Protein AF-A0A2P1P918-F1 (afdb_monomer)

Organism: NCBI:txid2115978

Secondary structure (DSSP, 8-state):
--EEEEE-BSSHHHHHHHHHHHTTPPEEEEEETTT--GGGGTTSEEEEE-TT-HHHHHHHHHHTT--EEEEESB-PPPPGGG----HHHHHHHHHHHHTT--SHHHHHHHHHHHHHTTTPEE--GGGG--------SS---HHHHHHHHHHHHHHHHHGGGT--SEEEEETTEEEEE--TT-HHHHHHHHGGG-S-SSS--EEEE---TTS-TTS---EE-HHHHHHHHHTT-SEEEE-SS--EETTHHHHHHHHHHTT-EEEEPP-

pLDDT: mean 92.17, std 6.98, range [48.88, 98.56]

Solvent-accessible surface area (backbone atoms only — not comparable to full-atom values): 14397 Å² total; per-residue (Å²): 103,35,32,30,37,46,19,22,20,73,66,55,30,55,52,41,50,55,40,34,43,74,71,67,26,50,54,33,36,38,14,25,54,96,42,29,59,42,79,77,36,72,95,40,58,56,40,72,41,49,83,27,36,40,46,58,53,53,48,55,38,55,79,64,62,36,44,33,35,30,65,29,46,53,73,83,89,70,63,74,91,75,54,72,56,36,80,48,22,52,53,50,51,51,53,49,60,75,66,66,64,84,44,64,62,62,46,52,49,51,53,50,53,58,49,38,75,72,70,32,44,78,40,33,60,68,81,43,51,75,90,65,73,62,78,33,80,34,70,80,51,74,66,50,50,52,22,43,52,52,31,50,54,51,44,59,72,46,21,86,71,58,52,50,44,37,29,32,21,40,91,80,38,78,68,46,67,24,42,94,74,33,66,70,50,44,44,61,71,32,40,84,70,60,91,61,98,58,67,46,33,34,42,27,36,35,55,42,84,75,50,57,85,45,48,90,63,40,71,47,36,54,68,56,51,53,48,34,54,75,46,32,35,37,29,39,35,34,42,63,99,42,59,47,54,43,62,35,69,60,37,29,53,52,28,45,74,69,63,21,20,52,44,73,54,80,132

Nearest PDB structures (foldseek):
  4j6e-assembly1_A-2  TM=9.125E-01  e=1.768E-21  Caulobacter vibrioides NA1000
  4ggm-assembly1_X  TM=5.074E-01  e=1.065E-24  Caulobacter vibrioides NA1000
  4wok-assembly1_A  TM=8.314E-01  e=1.675E-02  Brucella ovis ATCC 25840
  2z1m-assembly1_C  TM=5.767E-01  e=2.907E-02  Aquifex aeolicus VF5
  2z1m-assembly1_B  TM=3.848E-01  e=2.275E-02  Aquifex aeolicus VF5

Sequence (267 aa):
MSIGILAGGGNLPQILATNAAKQGREVSVIALDGFASVDDFQDYNSAQLKIGQVKKIIQFLQENNVKEVVFAGKVTRLKWSSLYVDSLGSKLLAKIAINKVLGDDKLLNIIMKFVEEYNFKVISPLDLLGSQDINTKAKPSKNDLEDIKLGLEVLEAISVFDIGQSVIVENGYILGIEGAEGTDELILRTQNLKRHDAPSGVLVKAFKSTQNSKLDIPTIGPTTLENAIAAGLKGIAIGRDKVIILEADKMQDLANQANMFVFKENA

Foldseek 3Di:
DEEEEEDFADCLSLLLQVLCVVVVYQYEYEAAPPGGDQVSVPVHNYDDDHPQAVVVSLVSCVVRVHAEYAYDYDDADDDPVPDDHDPLSVVLVVVCVVVVDDADLVNVVSVQVSSVVSNHHQAASVVRDDDLDADAPADDDPQQVVQQVVFVVVLAVCLVVNAAFKWKGFSNDTLDDHGSVDLLVRLVVSLVVDDDPAQTIEIEGEDRPPHDLSDDFAEDEPSSLVSCLVSSHQEYEYEPDGYHYPPNVNSRVSCNVSSHDYYYDDD

Mean predicted aligned error: 4.58 Å

InterPro domains:
  IPR010415 LpxI, C-terminal [PF06230] (134-262)
  IPR041255 LpxI N-terminal domain [PF17930] (3-129)
  IPR043167 LpxI, C-terminal domain superfamily [G3DSA:3.40.140.80] (128-266)
  IPR053174 UDP-2,3-diacylglucosamine pyrophosphatase LpxI [PTHR39962] (2-263)

Structure (mmCIF, N/CA/C/O backbone):
data_AF-A0A2P1P918-F1
#
_entry.id   AF-A0A2P1P918-F1
#
loop_
_atom_site.group_PDB
_atom_site.id
_atom_site.type_symbol
_atom_site.label_atom_id
_atom_site.label_alt_id
_atom_site.label_comp_id
_atom_site.label_asym_id
_atom_site.label_entity_id
_atom_site.label_seq_id
_atom_site.pdbx_PDB_ins_code
_atom_site.Cartn_x
_atom_site.Cartn_y
_atom_site.Cartn_z
_atom_site.occupancy
_atom_site.B_iso_or_equiv
_atom_site.auth_seq_id
_atom_site.auth_comp_id
_atom_site.auth_asym_id
_atom_site.auth_atom_id
_atom_site.pdbx_PDB_model_num
ATOM 1 N N . MET A 1 1 ? -7.552 -15.866 18.529 1.00 80.69 1 MET A N 1
ATOM 2 C CA . MET A 1 1 ? -7.275 -14.457 18.908 1.00 80.69 1 MET A CA 1
ATOM 3 C C . MET A 1 1 ? -8.035 -13.555 17.948 1.00 80.69 1 MET A C 1
ATOM 5 O O . MET A 1 1 ? -7.919 -13.758 16.744 1.00 80.69 1 MET A O 1
ATOM 9 N N . SER A 1 2 ? -8.831 -12.617 18.454 1.00 93.62 2 SER A N 1
ATOM 10 C CA . SER A 1 2 ? -9.700 -11.739 17.656 1.00 93.62 2 SER A CA 1
ATOM 11 C C . SER A 1 2 ? -8.912 -10.641 16.935 1.00 93.62 2 SER A C 1
ATOM 13 O O . SER A 1 2 ? -7.893 -10.156 17.444 1.00 93.62 2 SER A O 1
ATOM 15 N N . ILE A 1 3 ? -9.360 -10.261 15.740 1.00 97.56 3 ILE A N 1
ATOM 16 C CA . ILE A 1 3 ? -8.789 -9.171 14.947 1.00 97.56 3 ILE A CA 1
ATOM 17 C C . ILE A 1 3 ? -9.865 -8.203 14.471 1.00 97.56 3 ILE A C 1
ATOM 19 O O . ILE A 1 3 ? -10.944 -8.619 14.062 1.00 97.56 3 ILE A O 1
ATOM 23 N N . GLY A 1 4 ? -9.542 -6.915 14.504 1.00 98.25 4 GLY A N 1
ATOM 24 C CA . GLY A 1 4 ? -10.302 -5.849 13.873 1.00 98.25 4 GLY A CA 1
ATOM 25 C C . GLY A 1 4 ? -9.611 -5.382 12.599 1.00 98.25 4 GLY A C 1
ATOM 26 O O . GLY A 1 4 ? -8.439 -5.010 12.637 1.00 98.25 4 GLY A O 1
ATOM 27 N N . ILE A 1 5 ? -10.327 -5.361 11.482 1.00 98.19 5 ILE A N 1
ATOM 28 C CA . ILE A 1 5 ? -9.844 -4.794 10.222 1.00 98.19 5 ILE A CA 1
ATOM 29 C C . ILE A 1 5 ? -10.544 -3.457 10.011 1.00 98.19 5 ILE A C 1
ATOM 31 O O . ILE A 1 5 ? -11.766 -3.408 9.891 1.00 98.19 5 ILE A O 1
ATOM 35 N N . LEU A 1 6 ? -9.775 -2.369 9.963 1.00 97.94 6 LEU A N 1
ATOM 36 C CA . LEU A 1 6 ? -10.267 -1.069 9.510 1.00 97.94 6 LEU A CA 1
ATOM 37 C C . LEU A 1 6 ? -10.084 -1.005 7.992 1.00 97.94 6 LEU A C 1
ATOM 39 O O . LEU A 1 6 ? -8.967 -0.805 7.512 1.00 97.94 6 LEU A O 1
ATOM 43 N N . ALA A 1 7 ? -11.170 -1.242 7.257 1.00 97.62 7 ALA A N 1
ATOM 44 C CA . ALA A 1 7 ? -11.166 -1.445 5.814 1.00 97.62 7 ALA A CA 1
ATOM 45 C C . ALA A 1 7 ? -11.429 -0.136 5.052 1.00 97.62 7 ALA A C 1
ATOM 47 O O . ALA A 1 7 ? -12.531 0.411 5.080 1.00 97.62 7 ALA A O 1
ATOM 48 N N . GLY A 1 8 ? -10.399 0.354 4.365 1.00 95.50 8 GLY A N 1
ATOM 49 C CA . GLY A 1 8 ? -10.487 1.307 3.261 1.00 95.50 8 GLY A CA 1
ATOM 50 C C . GLY A 1 8 ? -10.696 0.605 1.915 1.00 95.50 8 GLY A C 1
ATOM 51 O O . GLY A 1 8 ? -11.024 -0.576 1.862 1.00 95.50 8 GLY A O 1
ATOM 52 N N . GLY A 1 9 ? -10.486 1.323 0.814 1.00 92.38 9 GLY A N 1
ATOM 53 C CA . GLY A 1 9 ? -10.774 0.818 -0.529 1.00 92.38 9 GLY A CA 1
ATOM 54 C C . GLY A 1 9 ? -9.755 -0.182 -1.081 1.00 92.38 9 GLY A C 1
ATOM 55 O O . GLY A 1 9 ? -8.608 -0.265 -0.631 1.00 92.38 9 GLY A O 1
ATOM 56 N N . GLY A 1 10 ? -10.166 -0.892 -2.132 1.00 90.06 10 GLY A N 1
ATOM 57 C CA . GLY A 1 10 ? -9.372 -1.918 -2.814 1.00 90.06 10 GLY A CA 1
ATOM 58 C C . GLY A 1 10 ? -9.486 -3.306 -2.175 1.00 90.06 10 GLY A C 1
ATOM 59 O O . GLY A 1 10 ? -10.216 -3.507 -1.212 1.00 90.06 10 GLY A O 1
ATOM 60 N N . ASN A 1 11 ? -8.737 -4.273 -2.713 1.00 90.88 11 ASN A N 1
ATOM 61 C CA . ASN A 1 11 ? -8.918 -5.697 -2.381 1.00 90.88 11 ASN A CA 1
ATOM 62 C C . ASN A 1 11 ? -8.171 -6.147 -1.115 1.00 90.88 11 ASN A C 1
ATOM 64 O O . ASN A 1 11 ? -8.463 -7.212 -0.569 1.00 90.88 11 ASN A O 1
ATOM 68 N N . LEU A 1 12 ? -7.196 -5.361 -0.639 1.00 93.50 12 LEU A N 1
ATOM 69 C CA . LEU A 1 12 ? -6.346 -5.743 0.494 1.00 93.50 12 LEU A CA 1
ATOM 70 C C . LEU A 1 12 ? -7.161 -6.132 1.746 1.00 93.50 12 LEU A C 1
ATOM 72 O O . LEU A 1 12 ? -6.890 -7.201 2.285 1.00 93.50 12 LEU A O 1
ATOM 76 N N . PRO A 1 13 ? -8.176 -5.372 2.205 1.00 95.94 13 PRO A N 1
ATOM 77 C CA . PRO A 1 13 ? -8.921 -5.742 3.408 1.00 95.94 13 PRO A CA 1
ATOM 78 C C . PRO A 1 13 ? -9.613 -7.109 3.318 1.00 95.94 13 PRO A C 1
ATOM 80 O O . PRO A 1 13 ? -9.560 -7.870 4.281 1.00 95.94 13 PRO A O 1
ATOM 83 N N . GLN A 1 14 ? -10.210 -7.452 2.169 1.00 95.31 14 GLN A N 1
ATOM 84 C CA . GLN A 1 14 ? -10.862 -8.754 1.959 1.00 95.31 14 GLN A CA 1
ATOM 85 C C . GLN A 1 14 ? -9.844 -9.904 1.982 1.00 95.31 14 GLN A C 1
ATOM 87 O O . GLN A 1 14 ? -10.088 -10.951 2.588 1.00 95.31 14 GLN A O 1
ATOM 92 N N . ILE A 1 15 ? -8.672 -9.692 1.372 1.00 93.44 15 ILE A N 1
ATOM 93 C CA . ILE A 1 15 ? -7.565 -10.657 1.387 1.00 93.44 15 ILE A CA 1
ATOM 94 C C . ILE A 1 15 ? -7.093 -10.897 2.827 1.00 93.44 15 ILE A C 1
ATOM 96 O O . ILE A 1 15 ? -6.937 -12.047 3.241 1.00 93.44 15 ILE A O 1
ATOM 100 N N . LEU A 1 16 ? -6.914 -9.831 3.616 1.00 95.62 16 LEU A N 1
ATOM 101 C CA . LEU A 1 16 ? -6.507 -9.949 5.019 1.00 95.62 16 LEU A CA 1
ATOM 102 C C . LEU A 1 16 ? -7.578 -10.629 5.877 1.00 95.62 16 LEU A C 1
ATOM 104 O O . LEU A 1 16 ? -7.228 -11.466 6.705 1.00 95.62 16 LEU A O 1
ATOM 108 N N . ALA A 1 17 ? -8.861 -10.317 5.669 1.00 96.62 17 ALA A N 1
ATOM 109 C CA . ALA A 1 17 ? -9.971 -10.966 6.368 1.00 96.62 17 ALA A CA 1
ATOM 110 C C . ALA A 1 17 ? -9.975 -12.477 6.107 1.00 96.62 17 ALA A C 1
ATOM 112 O O . ALA A 1 17 ? -9.980 -13.278 7.043 1.00 96.62 17 ALA A O 1
ATOM 113 N N . THR A 1 18 ? -9.847 -12.857 4.835 1.00 95.00 18 THR A N 1
ATOM 114 C CA . THR A 1 18 ? -9.798 -14.256 4.401 1.00 95.00 18 THR A CA 1
ATOM 115 C C . THR A 1 18 ? -8.602 -14.989 5.002 1.00 95.00 18 THR A C 1
ATOM 117 O O . THR A 1 18 ? -8.741 -16.101 5.515 1.00 95.00 18 THR A O 1
ATOM 120 N N . ASN A 1 19 ? -7.414 -14.383 4.974 1.00 94.50 19 ASN A N 1
ATOM 121 C CA . ASN A 1 19 ? -6.214 -15.009 5.521 1.00 94.50 19 ASN A CA 1
ATOM 122 C C . ASN A 1 19 ? -6.263 -15.118 7.047 1.00 94.50 19 ASN A C 1
ATOM 124 O O . ASN A 1 19 ? -5.921 -16.167 7.589 1.00 94.50 19 ASN A O 1
ATOM 128 N N . ALA A 1 20 ? -6.736 -14.083 7.743 1.00 95.81 20 ALA A N 1
ATOM 129 C CA . ALA A 1 20 ? -6.908 -14.120 9.190 1.00 95.81 20 ALA A CA 1
ATOM 130 C C . ALA A 1 20 ? -7.901 -15.219 9.608 1.00 95.81 20 ALA A C 1
ATOM 132 O O . ALA A 1 20 ? -7.620 -15.980 10.535 1.00 95.81 20 ALA A O 1
ATOM 133 N N . ALA A 1 21 ? -9.015 -15.368 8.888 1.00 95.56 21 ALA A N 1
ATOM 134 C CA . ALA A 1 21 ? -9.974 -16.442 9.129 1.00 95.56 21 ALA A CA 1
ATOM 135 C C . ALA A 1 21 ? -9.360 -17.833 8.891 1.00 95.56 21 ALA A C 1
ATOM 137 O O . ALA A 1 21 ? -9.511 -18.722 9.728 1.00 95.56 21 ALA A O 1
ATOM 138 N N . LYS A 1 22 ? -8.579 -18.015 7.813 1.00 94.25 22 LYS A N 1
ATOM 139 C CA . LYS A 1 22 ? -7.822 -19.260 7.555 1.00 94.25 22 LYS A CA 1
ATOM 140 C C . LYS A 1 22 ? -6.806 -19.586 8.656 1.00 94.25 22 LYS A C 1
ATOM 142 O O . LYS A 1 22 ? -6.528 -20.755 8.896 1.00 94.25 22 LYS A O 1
ATOM 147 N N . GLN A 1 23 ? -6.279 -18.574 9.343 1.00 94.06 23 GLN A N 1
ATOM 148 C CA . GLN A 1 23 ? -5.409 -18.730 10.515 1.00 94.06 23 GLN A CA 1
ATOM 149 C C . GLN A 1 23 ? -6.188 -19.021 11.817 1.00 94.06 23 GLN A C 1
ATOM 151 O O . GLN A 1 23 ? -5.596 -19.045 12.896 1.00 94.06 23 GLN A O 1
ATOM 156 N N . GLY A 1 24 ? -7.510 -19.218 11.753 1.00 94.62 24 GLY A N 1
ATOM 157 C CA . GLY A 1 24 ? -8.357 -19.492 12.917 1.00 94.62 24 GLY A CA 1
ATOM 158 C C . GLY A 1 24 ? -8.621 -18.264 13.792 1.00 94.62 24 GLY A C 1
ATOM 159 O O . GLY A 1 24 ? -8.899 -18.396 14.988 1.00 94.62 24 GLY A O 1
ATOM 160 N N . ARG A 1 25 ? -8.490 -17.053 13.238 1.00 95.81 25 ARG A N 1
ATOM 161 C CA . ARG A 1 25 ? -8.813 -15.814 13.951 1.00 95.81 25 ARG A CA 1
ATOM 162 C C . ARG A 1 25 ? -10.286 -15.464 13.803 1.00 95.81 25 ARG A C 1
ATOM 164 O O . ARG A 1 25 ? -10.857 -15.592 12.728 1.00 95.81 25 ARG A O 1
ATOM 171 N N . GLU A 1 26 ? -10.867 -14.934 14.873 1.00 96.81 26 GLU A N 1
ATOM 172 C CA . GLU A 1 26 ? -12.181 -14.293 14.814 1.00 96.81 26 GLU A CA 1
ATOM 173 C C . GLU A 1 26 ? -12.016 -12.904 14.197 1.00 96.81 26 GLU A C 1
ATOM 175 O O . GLU A 1 26 ? -11.308 -12.057 14.749 1.00 96.81 26 GLU A O 1
ATOM 180 N N . VAL A 1 27 ? -12.628 -12.686 13.035 1.00 98.19 27 VAL A N 1
ATOM 181 C CA . VAL A 1 27 ? -12.471 -11.459 12.251 1.00 98.19 27 VAL A CA 1
ATOM 182 C C . VAL A 1 27 ? -13.677 -10.555 12.460 1.00 98.19 27 VAL A C 1
ATOM 184 O O . VAL A 1 27 ? -14.819 -10.960 12.254 1.00 98.19 27 VAL A O 1
ATOM 187 N N . SER A 1 28 ? -13.409 -9.315 12.856 1.00 98.44 28 SER A N 1
ATOM 188 C CA . SER A 1 28 ? -14.378 -8.225 12.864 1.00 98.44 28 SER A CA 1
ATOM 189 C C . SER A 1 28 ? -13.931 -7.146 11.885 1.00 98.44 28 SER A C 1
ATOM 191 O O . SER A 1 28 ? -12.763 -6.755 11.891 1.00 98.44 28 SER A O 1
ATOM 193 N N . VAL A 1 29 ? -14.833 -6.653 11.041 1.00 98.56 29 VAL A N 1
ATOM 194 C CA . VAL A 1 29 ? -14.494 -5.684 9.989 1.00 98.56 29 VAL A CA 1
ATOM 195 C C . VAL A 1 29 ? -15.277 -4.396 10.170 1.00 98.56 29 VAL A C 1
ATOM 197 O O . VAL A 1 29 ? -16.494 -4.397 10.301 1.00 98.56 29 VAL A O 1
ATOM 200 N N . ILE A 1 30 ? -14.582 -3.269 10.129 1.00 98.56 30 ILE A N 1
ATOM 201 C CA . ILE A 1 30 ? -15.212 -1.962 9.999 1.00 98.56 30 ILE A CA 1
ATOM 202 C C . ILE A 1 30 ? -14.951 -1.478 8.579 1.00 98.56 30 ILE A C 1
ATOM 204 O O . ILE A 1 30 ? -13.833 -1.069 8.261 1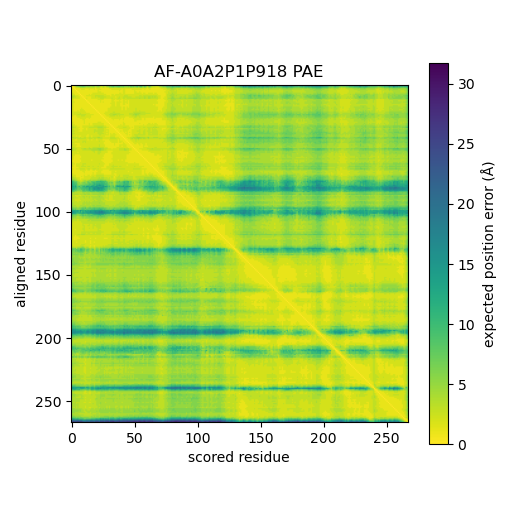.00 98.56 30 ILE A O 1
ATOM 208 N N . ALA A 1 31 ? -15.983 -1.513 7.740 1.00 98.06 31 ALA A N 1
ATOM 209 C CA . ALA A 1 31 ? -15.956 -0.911 6.416 1.00 98.06 31 ALA A CA 1
ATOM 210 C C . ALA A 1 31 ? -16.083 0.610 6.560 1.00 98.06 31 ALA A C 1
ATOM 212 O O . ALA A 1 31 ? -17.081 1.121 7.084 1.00 98.06 31 ALA A O 1
ATOM 213 N N . LEU A 1 32 ? -15.053 1.344 6.135 1.00 97.00 32 LEU A N 1
ATOM 214 C CA . LEU A 1 32 ? -15.060 2.799 6.187 1.00 97.00 32 LEU A CA 1
ATOM 215 C C . LEU A 1 32 ? -15.943 3.349 5.066 1.00 97.00 32 LEU A C 1
ATOM 217 O O . LEU A 1 32 ? -15.635 3.210 3.884 1.00 97.00 32 LEU A O 1
ATOM 221 N N . ASP A 1 33 ? -17.040 3.994 5.455 1.00 94.38 33 ASP A N 1
ATOM 222 C CA . ASP A 1 33 ? -17.995 4.627 4.544 1.00 94.38 33 ASP A CA 1
ATOM 223 C C . ASP A 1 33 ? -17.301 5.650 3.633 1.00 94.38 33 ASP A C 1
ATOM 225 O O . ASP A 1 33 ? -16.497 6.469 4.090 1.00 94.38 33 ASP A O 1
ATOM 229 N N . GLY A 1 34 ? -17.603 5.564 2.338 1.00 92.31 34 GLY A N 1
ATOM 230 C CA . GLY A 1 34 ? -16.922 6.287 1.263 1.00 92.31 34 GLY A CA 1
ATOM 231 C C . GLY A 1 34 ? -15.665 5.607 0.704 1.00 92.31 34 GLY A C 1
ATOM 232 O O . GLY A 1 34 ? -15.146 6.085 -0.301 1.00 92.31 34 GLY A O 1
ATOM 233 N N . PHE A 1 35 ? -15.184 4.512 1.306 1.00 94.12 35 PHE A N 1
ATOM 234 C CA . PHE A 1 35 ? -13.980 3.796 0.855 1.00 94.12 35 PHE A CA 1
ATOM 235 C C . PHE A 1 35 ? -14.211 2.301 0.619 1.00 94.12 35 PHE A C 1
ATOM 237 O O . PHE A 1 35 ? -13.694 1.764 -0.356 1.00 94.12 35 PHE A O 1
ATOM 244 N N . ALA A 1 36 ? -14.978 1.643 1.488 1.00 96.12 36 ALA A N 1
ATOM 245 C CA . ALA A 1 36 ? -15.312 0.222 1.403 1.00 96.12 36 ALA A CA 1
ATOM 246 C C . ALA A 1 36 ? -16.802 -0.007 1.674 1.00 96.12 36 ALA A C 1
ATOM 248 O O . ALA A 1 36 ? -17.414 0.759 2.427 1.00 96.12 36 ALA A O 1
ATOM 249 N N . SER A 1 37 ? -17.362 -1.078 1.108 1.00 96.44 37 SER A N 1
ATOM 250 C CA . SER A 1 37 ? -18.728 -1.515 1.401 1.00 96.44 37 SER A CA 1
ATOM 251 C C . SER A 1 37 ? -18.725 -2.609 2.461 1.00 96.44 37 SER A C 1
ATOM 253 O O . SER A 1 37 ? -17.907 -3.521 2.419 1.00 96.44 37 SER A O 1
ATOM 255 N N . VAL A 1 38 ? -19.659 -2.560 3.407 1.00 96.69 38 VAL A N 1
ATOM 256 C CA . VAL A 1 38 ? -19.898 -3.661 4.352 1.00 96.69 38 VAL A CA 1
ATOM 257 C C . VAL A 1 38 ? -20.356 -4.940 3.639 1.00 96.69 38 VAL A C 1
ATOM 259 O O . VAL A 1 38 ? -20.087 -6.035 4.127 1.00 96.69 38 VAL A O 1
ATOM 262 N N . ASP A 1 39 ? -20.966 -4.813 2.455 1.00 96.19 39 ASP A N 1
ATOM 263 C CA . ASP A 1 39 ? -21.411 -5.952 1.641 1.00 96.19 39 ASP A CA 1
ATOM 264 C C . ASP A 1 39 ? -20.251 -6.844 1.180 1.00 96.19 39 ASP A C 1
ATOM 266 O O . ASP A 1 39 ? -20.432 -8.039 0.964 1.00 96.19 39 ASP A O 1
ATOM 270 N N . ASP A 1 40 ? -19.042 -6.292 1.115 1.00 94.88 40 ASP A N 1
ATOM 271 C CA . ASP A 1 40 ? -17.818 -7.029 0.800 1.00 94.88 40 ASP A CA 1
ATOM 272 C C . ASP A 1 40 ? -17.358 -7.955 1.946 1.00 94.88 40 ASP A C 1
ATOM 274 O O . ASP A 1 40 ? -16.403 -8.720 1.796 1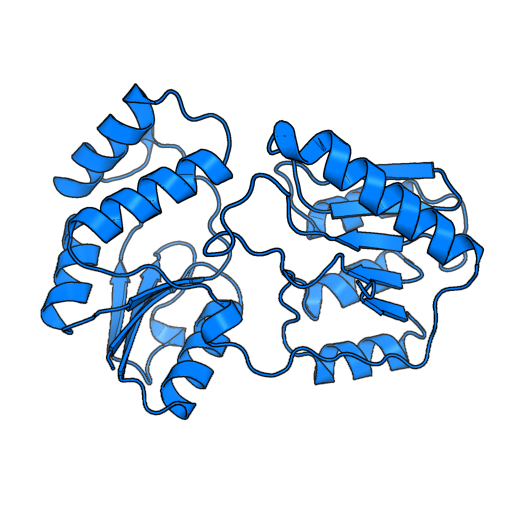.00 94.88 40 ASP A O 1
ATOM 278 N N . PHE A 1 41 ? -18.003 -7.868 3.116 1.00 96.88 41 PHE A N 1
ATOM 279 C CA . PHE A 1 41 ? -17.606 -8.545 4.353 1.00 96.88 41 PHE A CA 1
ATOM 280 C C . PHE A 1 41 ? -18.779 -9.255 5.043 1.00 96.88 41 PHE A C 1
ATOM 282 O O . PHE A 1 41 ? -18.788 -9.374 6.270 1.00 96.88 41 PHE A O 1
ATOM 289 N N . GLN A 1 42 ? -19.766 -9.725 4.275 1.00 93.69 42 GLN A N 1
ATOM 290 C CA . GLN A 1 42 ? -20.963 -10.405 4.800 1.00 93.69 42 GLN A CA 1
ATOM 291 C C . GLN A 1 42 ? -20.649 -11.703 5.563 1.00 93.69 42 GLN A C 1
ATOM 293 O O . GLN A 1 42 ? -21.392 -12.073 6.469 1.00 93.69 42 GLN A O 1
ATOM 298 N N . ASP A 1 43 ? -19.527 -12.356 5.252 1.00 94.75 43 ASP A N 1
ATOM 299 C CA . ASP A 1 43 ? -19.063 -13.569 5.943 1.00 94.75 43 ASP A CA 1
ATOM 300 C C . ASP A 1 43 ? -18.441 -13.290 7.322 1.00 94.75 43 ASP A C 1
ATOM 302 O O . ASP A 1 43 ? -18.113 -14.214 8.070 1.00 94.75 43 ASP A O 1
ATOM 306 N N . TYR A 1 44 ? -18.250 -12.016 7.668 1.00 96.75 44 TYR A N 1
ATOM 307 C CA . TYR A 1 44 ? -17.608 -11.585 8.902 1.00 96.75 44 TYR A CA 1
ATOM 308 C C . TYR A 1 44 ? -18.559 -10.743 9.741 1.00 96.75 44 TYR A C 1
ATOM 310 O O . TYR A 1 44 ? -19.503 -10.129 9.247 1.00 96.75 44 TYR A O 1
ATOM 318 N N . ASN A 1 45 ? -18.261 -10.642 11.032 1.00 96.50 45 ASN A N 1
ATOM 319 C CA . ASN A 1 45 ? -18.926 -9.671 11.881 1.00 96.50 45 ASN A CA 1
ATOM 320 C C . ASN A 1 45 ? -18.490 -8.262 11.463 1.00 96.50 45 ASN A C 1
ATOM 322 O O . ASN A 1 45 ? -17.363 -7.844 11.746 1.00 96.50 45 ASN A O 1
ATOM 326 N N . SER A 1 46 ? -19.346 -7.559 10.727 1.00 97.69 46 SER A N 1
ATOM 327 C CA . SER A 1 46 ? -18.968 -6.339 10.029 1.00 97.69 46 SER A CA 1
ATOM 328 C C . SER A 1 46 ? -19.921 -5.173 10.289 1.00 97.69 46 SER A C 1
ATOM 330 O O . SER A 1 46 ? -21.104 -5.345 10.580 1.00 97.69 46 SER A O 1
ATOM 332 N N . ALA A 1 47 ? -19.383 -3.955 10.223 1.00 98.00 47 ALA A N 1
ATOM 333 C CA . ALA A 1 47 ? -20.150 -2.725 10.365 1.00 98.00 47 ALA A CA 1
ATOM 334 C C . ALA A 1 47 ? -19.675 -1.657 9.377 1.00 98.00 47 ALA A C 1
ATOM 336 O O . ALA A 1 47 ? -18.476 -1.441 9.203 1.00 98.00 47 ALA A O 1
ATOM 337 N N . GLN A 1 48 ? -20.626 -0.933 8.784 1.00 97.94 48 GLN A N 1
ATOM 338 C CA . GLN A 1 48 ? -20.347 0.275 8.009 1.00 97.94 48 GLN A CA 1
ATOM 339 C C . GLN A 1 48 ? -20.244 1.478 8.955 1.00 97.94 48 GLN A C 1
ATOM 341 O O . GLN A 1 48 ? -21.225 1.836 9.611 1.00 97.94 48 GLN A O 1
ATOM 346 N N . LEU A 1 49 ? -19.083 2.134 9.020 1.00 97.06 49 LEU A N 1
ATOM 347 C CA . LEU A 1 49 ? -18.870 3.321 9.858 1.00 97.06 49 LEU A CA 1
ATOM 348 C C . LEU A 1 49 ? -18.112 4.410 9.101 1.00 97.06 49 LEU A C 1
ATOM 350 O O . LEU A 1 49 ? -17.252 4.135 8.275 1.00 97.06 49 LEU A O 1
ATOM 354 N N . LYS A 1 50 ? -18.386 5.676 9.415 1.00 94.62 50 LYS A N 1
ATOM 355 C CA . LYS A 1 50 ? -17.631 6.812 8.862 1.00 94.62 50 LYS A CA 1
ATOM 356 C C . LYS A 1 50 ? -16.317 6.999 9.615 1.00 94.62 50 LYS A C 1
ATOM 358 O O . LYS A 1 50 ? -16.280 6.843 10.833 1.00 94.62 50 LYS A O 1
ATOM 363 N N . ILE A 1 51 ? -15.277 7.476 8.930 1.00 91.44 51 ILE A N 1
ATOM 364 C CA . ILE A 1 51 ? -13.952 7.729 9.532 1.00 91.44 51 ILE A CA 1
ATOM 365 C C . ILE A 1 51 ? -13.988 8.688 10.742 1.00 91.44 51 ILE A C 1
ATOM 367 O O . ILE A 1 51 ? -13.169 8.581 11.649 1.00 91.44 51 ILE A O 1
ATOM 371 N N . GLY A 1 52 ? -14.964 9.604 10.797 1.00 91.88 52 GLY A N 1
ATOM 372 C CA . GLY A 1 52 ? -15.164 10.518 11.929 1.00 91.88 52 GLY A CA 1
ATOM 373 C C . GLY A 1 52 ? -15.872 9.905 13.147 1.00 91.88 52 GLY A C 1
ATOM 374 O O . GLY A 1 52 ? -15.882 10.514 14.219 1.00 91.88 52 GLY A O 1
ATOM 375 N N . GLN A 1 53 ? -16.446 8.704 13.021 1.00 95.56 53 GLN A N 1
ATOM 376 C CA . GLN A 1 53 ? -17.166 8.000 14.091 1.00 95.56 53 GLN A CA 1
ATOM 377 C C . GLN A 1 53 ? -16.217 7.164 14.968 1.00 95.56 53 GLN A C 1
ATOM 379 O O . GLN A 1 53 ? -16.445 5.980 15.219 1.00 95.56 53 GLN A O 1
ATOM 384 N N . VAL A 1 54 ? -15.132 7.784 15.436 1.00 96.81 54 VAL A N 1
ATOM 385 C CA . VAL A 1 54 ? -14.052 7.122 16.184 1.00 96.81 54 VAL A CA 1
ATOM 386 C C . VAL A 1 54 ? -14.555 6.451 17.464 1.00 96.81 54 VAL A C 1
ATOM 388 O O . VAL A 1 54 ? -14.111 5.354 17.793 1.00 96.81 54 VAL A O 1
ATOM 391 N N . LYS A 1 55 ? -15.512 7.048 18.182 1.00 97.69 55 LYS A N 1
ATOM 392 C CA . LYS A 1 55 ? -16.139 6.423 19.355 1.00 97.69 55 LYS A CA 1
ATOM 393 C C . LYS A 1 55 ? -16.841 5.129 18.976 1.00 97.69 55 LYS A C 1
ATOM 395 O O . LYS A 1 55 ? -16.629 4.129 19.653 1.00 97.69 55 LYS A O 1
ATOM 400 N N . LYS A 1 56 ? -17.633 5.136 17.902 1.00 97.75 56 LYS A N 1
ATOM 401 C CA . LYS A 1 56 ? -18.335 3.928 17.441 1.00 97.75 56 LYS A CA 1
ATOM 402 C C . LYS A 1 56 ? -17.364 2.850 16.975 1.00 97.75 56 LYS A C 1
ATOM 404 O O . LYS A 1 56 ? -17.577 1.689 17.286 1.00 97.75 56 LYS A O 1
ATOM 409 N N . ILE A 1 57 ? -16.288 3.241 16.289 1.00 97.94 57 ILE A N 1
ATOM 410 C CA . ILE A 1 57 ? -15.210 2.332 15.879 1.00 97.94 57 ILE A CA 1
ATOM 411 C C . ILE A 1 57 ? -14.621 1.629 17.107 1.00 97.94 57 ILE A C 1
ATOM 413 O O . ILE A 1 57 ? -14.585 0.405 17.160 1.00 97.94 57 ILE A O 1
ATOM 417 N N . ILE A 1 58 ? -14.217 2.391 18.126 1.00 98.00 58 ILE A N 1
ATOM 418 C CA . ILE A 1 58 ? -13.647 1.833 19.359 1.00 98.00 58 ILE A CA 1
ATOM 419 C C . ILE A 1 58 ? -14.659 0.937 20.087 1.00 98.00 58 ILE A C 1
ATOM 421 O O . ILE A 1 58 ? -14.290 -0.150 20.520 1.00 98.00 58 ILE A O 1
ATOM 425 N N . GLN A 1 59 ? -15.925 1.356 20.189 1.00 98.06 59 GLN A N 1
ATOM 426 C CA . GLN A 1 59 ? -16.985 0.559 20.819 1.00 98.06 59 GLN A CA 1
ATOM 427 C C . GLN A 1 59 ? -17.201 -0.771 20.096 1.00 98.06 59 GLN A C 1
ATOM 429 O O . GLN A 1 59 ? -17.163 -1.811 20.742 1.00 98.06 59 GLN A O 1
ATOM 434 N N . PHE A 1 60 ? -17.314 -0.753 18.767 1.00 98.25 60 PHE A N 1
ATOM 435 C CA . PHE A 1 60 ? -17.448 -1.965 17.962 1.00 98.25 60 PHE A CA 1
ATOM 436 C C . PHE A 1 60 ? -16.276 -2.928 18.187 1.00 98.25 60 PHE A C 1
ATOM 438 O O . PHE A 1 60 ? -16.474 -4.124 18.376 1.00 98.25 60 PHE A O 1
ATOM 445 N N . LEU A 1 61 ? -15.040 -2.422 18.210 1.00 98.06 61 LEU A N 1
ATOM 446 C 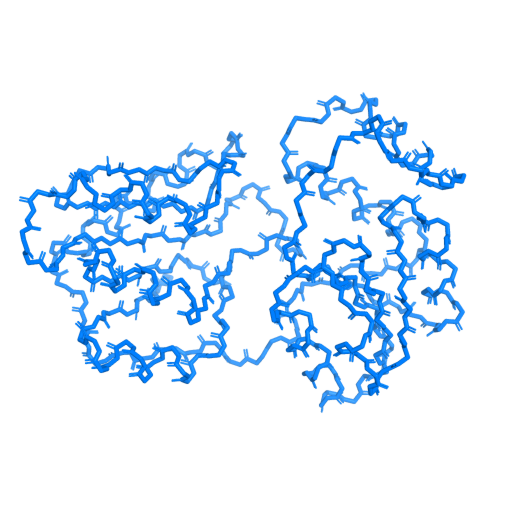CA . LEU A 1 61 ? -13.866 -3.258 18.470 1.00 98.06 61 LEU A CA 1
ATOM 447 C C . LEU A 1 61 ? -13.891 -3.856 19.893 1.00 98.06 61 LEU A C 1
ATOM 449 O O . LEU A 1 61 ? -13.533 -5.019 20.076 1.00 98.06 61 LEU A O 1
ATOM 453 N N . GLN A 1 62 ? -14.331 -3.093 20.899 1.00 97.44 62 GLN A N 1
ATOM 454 C CA . GLN A 1 62 ? -14.434 -3.558 22.289 1.00 97.44 62 GLN A CA 1
ATOM 455 C C . GLN A 1 62 ? -15.542 -4.599 22.483 1.00 97.44 62 GLN A C 1
ATOM 457 O O . GLN A 1 62 ? -15.295 -5.631 23.102 1.00 97.44 62 GLN A O 1
ATOM 462 N N . GLU A 1 63 ? -16.735 -4.348 21.940 1.00 97.19 63 GLU A N 1
ATOM 463 C CA . GLU A 1 63 ? -17.897 -5.247 22.000 1.00 97.19 63 GLU A CA 1
ATOM 464 C C . GLU A 1 63 ? -17.586 -6.609 21.368 1.00 97.19 63 GLU A C 1
ATOM 466 O O . GLU A 1 63 ? -18.017 -7.646 21.868 1.00 97.19 63 GLU A O 1
ATOM 471 N N . ASN A 1 64 ? -16.741 -6.611 20.336 1.00 96.88 64 ASN A N 1
ATOM 472 C CA . ASN A 1 64 ? -16.276 -7.815 19.652 1.00 96.88 64 ASN A CA 1
ATOM 473 C C . ASN A 1 64 ? -14.962 -8.373 20.208 1.00 96.88 64 ASN A C 1
ATOM 475 O O . ASN A 1 64 ? -14.307 -9.203 19.579 1.00 96.88 64 ASN A O 1
ATOM 479 N N . ASN A 1 65 ? -14.565 -7.926 21.403 1.00 96.44 65 ASN A N 1
ATOM 480 C CA . ASN A 1 65 ? -13.390 -8.397 22.129 1.00 96.44 65 ASN A CA 1
ATOM 481 C C . ASN A 1 65 ? -12.091 -8.349 21.311 1.00 96.44 65 ASN A C 1
ATOM 483 O O . ASN A 1 65 ? -11.177 -9.136 21.573 1.00 96.44 65 ASN A O 1
ATOM 487 N N . VAL A 1 66 ? -11.984 -7.445 20.333 1.00 98.00 66 VAL A N 1
ATOM 488 C CA . VAL A 1 66 ? -10.809 -7.313 19.468 1.00 98.00 66 VAL A CA 1
ATOM 489 C C . VAL A 1 66 ? -9.574 -6.988 20.307 1.00 98.00 66 VAL A C 1
ATOM 491 O O . VAL A 1 66 ? -9.615 -6.142 21.201 1.00 98.00 66 VAL A O 1
ATOM 494 N N . LYS A 1 67 ? -8.456 -7.663 20.021 1.00 96.25 67 LYS A N 1
ATOM 495 C CA . LYS A 1 67 ? -7.155 -7.392 20.659 1.00 96.25 67 LYS A CA 1
ATOM 496 C C . LYS A 1 67 ? -6.137 -6.788 19.710 1.00 96.25 67 LYS A C 1
ATOM 498 O O . LYS A 1 67 ? -5.324 -5.972 20.136 1.00 96.25 67 LYS A O 1
ATOM 503 N N . GLU A 1 68 ? -6.192 -7.167 18.440 1.00 97.75 68 GLU A N 1
ATOM 504 C CA . GLU A 1 68 ? -5.306 -6.631 17.414 1.00 97.75 68 GLU A CA 1
ATOM 505 C C . GLU A 1 68 ? -6.096 -5.923 16.328 1.00 97.75 68 GLU A C 1
ATOM 507 O O . GLU A 1 68 ? -7.160 -6.389 15.931 1.00 97.75 68 GLU A O 1
ATOM 512 N N . VAL A 1 69 ? -5.563 -4.806 15.849 1.00 98.06 69 VAL A N 1
ATOM 513 C CA . VAL A 1 69 ? -6.167 -4.010 14.783 1.00 98.06 69 VAL A CA 1
ATOM 514 C C . VAL A 1 69 ? -5.189 -3.910 13.624 1.00 98.06 69 VAL A C 1
ATOM 516 O O . VAL A 1 69 ? -4.001 -3.662 13.829 1.00 98.06 69 VAL A O 1
ATOM 519 N N . VAL A 1 70 ? -5.693 -4.074 12.407 1.00 97.19 70 VAL A N 1
ATOM 520 C CA . VAL A 1 70 ? -4.945 -3.833 11.174 1.00 97.19 70 VAL A CA 1
ATOM 521 C C . VAL A 1 70 ? -5.659 -2.767 10.348 1.00 97.19 70 VAL A C 1
ATOM 523 O O . VAL A 1 70 ? -6.882 -2.790 10.192 1.00 97.19 70 VAL A O 1
ATOM 526 N N . PHE A 1 71 ? -4.888 -1.810 9.837 1.00 96.19 71 PHE A N 1
ATOM 527 C CA . PHE A 1 71 ? -5.361 -0.813 8.879 1.00 96.19 71 PHE A CA 1
ATOM 528 C C . PHE A 1 71 ? -5.092 -1.343 7.476 1.00 96.19 71 PHE A C 1
ATOM 530 O O . PHE A 1 71 ? -3.962 -1.725 7.175 1.00 96.19 71 PHE A O 1
ATOM 537 N N . ALA A 1 72 ? -6.113 -1.384 6.625 1.00 95.00 72 ALA A N 1
ATOM 538 C CA . ALA A 1 72 ? -5.996 -1.991 5.309 1.00 95.00 72 ALA A CA 1
ATOM 539 C C . ALA A 1 72 ? -6.765 -1.198 4.259 1.00 95.00 72 ALA A C 1
ATOM 541 O O . ALA A 1 72 ? -7.887 -0.771 4.506 1.00 95.00 72 ALA A O 1
ATOM 542 N N . GLY A 1 73 ? -6.193 -1.073 3.064 1.00 91.81 73 GLY A N 1
ATOM 543 C CA . GLY A 1 73 ? -6.844 -0.428 1.924 1.00 91.81 73 GLY A CA 1
ATOM 544 C C . GLY A 1 73 ? -6.566 1.072 1.801 1.00 91.81 73 GLY A C 1
ATOM 545 O O . GLY A 1 73 ? -6.049 1.719 2.711 1.00 91.81 73 GLY A O 1
ATOM 546 N N . LYS A 1 74 ? -6.896 1.614 0.626 1.00 88.12 74 LYS A N 1
ATOM 547 C CA . LYS A 1 74 ? -6.679 3.019 0.263 1.00 88.12 74 LYS A CA 1
ATOM 548 C C . LYS A 1 74 ? -7.693 3.909 0.993 1.00 88.12 74 LYS A C 1
ATOM 550 O O . LYS A 1 74 ? -8.897 3.667 0.926 1.00 88.12 74 LYS A O 1
ATOM 555 N N . VAL A 1 75 ? -7.216 4.966 1.646 1.00 87.06 75 VAL A N 1
ATOM 556 C CA . VAL A 1 75 ? -8.059 6.006 2.255 1.00 87.06 75 VAL A CA 1
ATOM 557 C C . VAL A 1 75 ? -7.545 7.361 1.795 1.00 87.06 75 VAL A C 1
ATOM 559 O O . VAL A 1 75 ? -6.454 7.783 2.162 1.00 87.06 75 VAL A O 1
ATOM 562 N N . THR A 1 76 ? -8.331 8.055 0.980 1.00 81.12 76 THR A N 1
ATOM 563 C CA . THR A 1 76 ? -8.002 9.409 0.532 1.00 81.12 76 THR A CA 1
ATOM 564 C C . THR A 1 76 ? -8.232 10.410 1.658 1.00 81.12 76 THR A C 1
ATOM 566 O O . THR A 1 76 ? -9.241 10.360 2.368 1.00 81.12 76 THR A O 1
ATOM 569 N N . ARG A 1 77 ? -7.316 11.368 1.803 1.00 76.88 77 ARG A N 1
ATOM 570 C CA . ARG A 1 77 ? -7.430 12.431 2.801 1.00 76.88 77 ARG A CA 1
ATOM 571 C C . ARG A 1 77 ? -8.677 13.283 2.553 1.00 76.88 77 ARG A C 1
ATOM 573 O O . ARG A 1 77 ? -8.796 13.971 1.542 1.00 76.88 77 ARG A O 1
ATOM 580 N N . LEU A 1 78 ? -9.599 13.262 3.512 1.00 76.94 78 LEU A N 1
ATOM 581 C CA . LEU A 1 78 ? -10.809 14.078 3.473 1.00 76.94 78 LEU A CA 1
ATOM 582 C C . LEU A 1 78 ? -10.533 15.499 3.974 1.00 76.94 78 LEU A C 1
ATOM 584 O O . LEU A 1 78 ? -9.641 15.742 4.791 1.00 76.94 78 LEU A O 1
ATOM 588 N N . LYS A 1 79 ? -11.345 16.454 3.513 1.00 80.12 79 LYS A N 1
ATOM 589 C CA . LYS A 1 79 ? -11.337 17.811 4.064 1.00 80.12 79 LYS A CA 1
ATOM 590 C C . LYS A 1 79 ? -11.823 17.751 5.509 1.00 80.12 79 LYS A C 1
ATOM 592 O O . LYS A 1 79 ? -12.958 17.366 5.771 1.00 80.12 79 LYS A O 1
ATOM 597 N N . TRP A 1 80 ? -10.987 18.179 6.451 1.00 77.19 80 TRP A N 1
ATOM 598 C CA . TRP A 1 80 ? -11.329 18.155 7.878 1.00 77.19 80 TRP A CA 1
ATOM 599 C C . TRP A 1 80 ? -12.641 18.884 8.194 1.00 77.19 80 TRP A C 1
ATOM 601 O O . TRP A 1 80 ? -13.412 18.431 9.033 1.00 77.19 80 TRP A O 1
ATOM 611 N N . SER A 1 81 ? -12.925 19.976 7.478 1.00 76.38 81 SER A N 1
ATOM 612 C CA . SER A 1 81 ? -14.140 20.780 7.642 1.00 76.38 81 SER A CA 1
ATOM 613 C C . SER A 1 81 ? -15.433 20.073 7.230 1.00 76.38 81 SER A C 1
ATOM 615 O O . SER A 1 81 ? -16.505 20.514 7.630 1.00 76.38 81 SER A O 1
ATOM 617 N N . SER A 1 82 ? -15.361 18.995 6.444 1.00 76.44 82 SER A N 1
ATOM 618 C CA . SER A 1 82 ? -16.539 18.240 6.005 1.00 76.44 82 SER A CA 1
ATOM 619 C C . SER A 1 82 ? -16.803 16.991 6.846 1.00 76.44 82 SER A C 1
ATOM 621 O O . SER A 1 82 ? -17.735 16.245 6.550 1.00 76.44 82 SER A O 1
ATOM 623 N N . LEU A 1 83 ? -15.987 16.722 7.871 1.00 81.12 83 LEU A N 1
ATOM 624 C CA . LEU A 1 83 ? -16.132 15.525 8.690 1.00 81.12 83 LEU A CA 1
ATOM 625 C C . LEU A 1 83 ? -17.124 15.757 9.825 1.00 81.12 83 LEU A C 1
ATOM 627 O O . LEU A 1 83 ? -16.890 16.554 10.731 1.00 81.12 83 LEU A O 1
ATOM 631 N N . TYR A 1 84 ? -18.201 14.977 9.824 1.00 85.50 84 TYR A N 1
ATOM 632 C CA . TYR A 1 84 ? -18.975 14.765 11.038 1.00 85.50 84 TYR A CA 1
ATOM 633 C C . TYR A 1 84 ? -18.165 13.874 11.985 1.00 85.50 84 TYR A C 1
ATOM 635 O O . TYR A 1 84 ? -17.875 12.721 11.652 1.00 85.50 84 TYR A O 1
ATOM 643 N N . VAL A 1 85 ? -17.804 14.406 13.153 1.00 92.31 85 VAL A N 1
ATOM 644 C CA . VAL A 1 85 ? -17.021 13.695 14.168 1.00 92.31 85 VAL A CA 1
ATOM 645 C C . VAL A 1 85 ? -17.804 13.510 15.459 1.00 92.31 85 VAL A C 1
ATOM 647 O O . VAL A 1 85 ? -18.545 14.393 15.889 1.00 92.31 85 VAL A O 1
ATOM 650 N N . ASP A 1 86 ? -17.628 12.352 16.090 1.00 95.69 86 ASP A N 1
ATOM 651 C CA . ASP A 1 86 ? -18.131 12.119 17.443 1.00 95.69 86 ASP A CA 1
ATOM 652 C C . ASP A 1 86 ? -17.154 12.631 18.517 1.00 95.69 86 ASP A C 1
ATOM 654 O O . ASP A 1 86 ? -16.119 13.223 18.216 1.00 95.69 86 ASP A O 1
ATOM 658 N N . SER A 1 87 ? -17.466 12.413 19.799 1.00 95.19 87 SER A N 1
ATOM 659 C CA . SER A 1 87 ? -16.657 12.933 20.909 1.00 95.19 87 SER A CA 1
ATOM 660 C C . SER A 1 87 ? -15.199 12.455 20.892 1.00 95.19 87 SER A C 1
ATOM 662 O O . SER A 1 87 ? -14.305 13.223 21.246 1.00 95.19 87 SER A O 1
ATOM 664 N N . LEU A 1 88 ? -14.940 11.200 20.495 1.00 95.62 88 LEU A N 1
ATOM 665 C CA . LEU A 1 88 ? -13.563 10.711 20.372 1.00 95.62 88 LEU A CA 1
ATOM 666 C C . LEU A 1 88 ? -12.926 11.189 19.068 1.00 95.62 88 LEU A C 1
ATOM 668 O O . LEU A 1 88 ? -11.740 11.514 19.071 1.00 95.62 88 LEU A O 1
ATOM 672 N N . GLY A 1 89 ? -13.712 11.321 17.998 1.00 93.38 89 GLY A N 1
ATOM 673 C CA . GLY A 1 89 ? -13.278 11.930 16.744 1.00 93.38 89 GLY A CA 1
ATOM 674 C C . GLY A 1 89 ? -12.777 13.358 16.953 1.00 93.38 89 GLY A C 1
ATOM 675 O O . GLY A 1 89 ? -11.664 13.679 16.551 1.00 93.38 89 GLY A O 1
ATOM 676 N N . SER A 1 90 ? -13.520 14.187 17.689 1.00 93.75 90 SER A N 1
ATOM 677 C CA . SER A 1 90 ? -13.107 15.547 18.058 1.00 93.75 90 SER A CA 1
ATOM 678 C C . SER A 1 90 ? -11.809 15.567 18.870 1.00 93.75 90 SER A C 1
ATOM 680 O O . SER A 1 90 ? -10.939 16.404 18.626 1.00 93.75 90 SER A O 1
ATOM 682 N N . LYS A 1 91 ? -11.632 14.624 19.809 1.00 94.44 91 LYS A N 1
ATOM 683 C CA . LYS A 1 91 ? -10.390 14.489 20.592 1.00 94.44 91 LYS A CA 1
ATOM 684 C C . LYS A 1 91 ? -9.198 14.119 19.701 1.00 94.44 91 LYS A C 1
ATOM 686 O O . LYS A 1 91 ? -8.112 14.673 19.875 1.00 94.44 91 LYS A O 1
ATOM 691 N N . LEU A 1 92 ? -9.393 13.206 18.749 1.00 93.06 92 LEU A N 1
ATOM 692 C CA . LEU A 1 92 ? -8.372 12.825 17.774 1.00 93.06 92 LEU A CA 1
ATOM 693 C C . LEU A 1 92 ? -8.022 13.999 16.846 1.00 93.06 92 LEU A C 1
ATOM 695 O O . LEU A 1 92 ? -6.842 14.302 16.677 1.00 93.06 92 LEU A O 1
ATOM 699 N N . LEU A 1 93 ? -9.019 14.718 16.321 1.00 90.56 93 LEU A N 1
ATOM 700 C CA . LEU A 1 93 ? -8.800 15.914 15.501 1.00 90.56 93 LEU A CA 1
ATOM 701 C C . LEU A 1 93 ? -8.010 16.990 16.247 1.00 90.56 93 LEU A C 1
ATOM 703 O O . LEU A 1 93 ? -7.076 17.560 15.685 1.00 90.56 93 LEU A O 1
ATOM 707 N N . ALA A 1 94 ? -8.330 17.236 17.520 1.00 90.94 94 ALA A N 1
ATOM 708 C CA . ALA A 1 94 ? -7.583 18.179 18.346 1.00 90.94 94 ALA A CA 1
ATOM 709 C C . ALA A 1 94 ? -6.107 17.765 18.483 1.00 90.94 94 ALA A C 1
ATOM 711 O O . ALA A 1 94 ? -5.218 18.598 18.311 1.00 90.94 94 ALA A O 1
ATOM 712 N N . LYS A 1 95 ? -5.826 16.472 18.712 1.00 90.62 95 LYS A N 1
ATOM 713 C CA . LYS A 1 95 ? -4.447 15.954 18.741 1.00 90.62 95 LYS A CA 1
ATOM 714 C C . LYS A 1 95 ? -3.728 16.162 17.407 1.00 90.62 95 LYS A C 1
ATOM 716 O O . LYS A 1 95 ? -2.579 16.600 17.411 1.00 90.62 95 LYS A O 1
ATOM 721 N N . ILE A 1 96 ? -4.385 15.885 16.282 1.00 89.31 96 ILE A N 1
ATOM 722 C CA . ILE A 1 96 ? -3.810 16.090 14.943 1.00 89.31 96 ILE A CA 1
ATOM 723 C C . ILE A 1 96 ? -3.491 17.577 14.714 1.00 89.31 96 ILE A C 1
ATOM 725 O O . ILE A 1 96 ? -2.388 17.908 14.276 1.00 89.31 96 ILE A O 1
ATOM 729 N N . ALA A 1 97 ? -4.414 18.476 15.071 1.00 87.25 97 ALA A N 1
ATOM 730 C CA . ALA A 1 97 ? -4.253 19.920 14.908 1.00 87.25 97 ALA A CA 1
ATOM 731 C C . ALA A 1 97 ? -3.095 20.489 15.747 1.00 87.25 97 ALA A C 1
ATOM 733 O O . ALA A 1 97 ? -2.282 21.257 15.231 1.00 87.25 97 ALA A O 1
ATOM 734 N N . ILE A 1 98 ? -2.972 20.074 17.014 1.00 88.12 98 ILE A N 1
ATOM 735 C CA . ILE A 1 98 ? -1.892 20.509 17.920 1.00 88.12 98 ILE A CA 1
ATOM 736 C C . ILE A 1 98 ? -0.512 20.134 17.363 1.00 88.12 98 ILE A C 1
ATOM 738 O O . ILE A 1 98 ? 0.430 20.918 17.462 1.00 88.12 98 ILE A O 1
ATOM 742 N N . ASN A 1 99 ? -0.396 18.962 16.734 1.00 83.94 99 ASN A N 1
ATOM 743 C CA . ASN A 1 99 ? 0.865 18.467 16.182 1.00 83.94 99 ASN A CA 1
ATOM 744 C C . ASN A 1 99 ? 1.210 19.045 14.795 1.00 83.94 99 ASN A C 1
ATOM 746 O O . ASN A 1 99 ? 2.241 18.674 14.238 1.00 83.94 99 ASN A O 1
ATOM 750 N N . LYS A 1 100 ? 0.378 19.944 14.235 1.00 78.88 100 LYS A N 1
ATOM 751 C CA . LYS A 1 100 ? 0.578 20.594 12.921 1.00 78.88 100 LYS A CA 1
ATOM 752 C C . LYS A 1 100 ? 0.998 19.604 11.825 1.00 78.88 100 LYS A C 1
ATOM 754 O O . LYS A 1 100 ? 1.971 19.820 11.103 1.00 78.88 100 LYS A O 1
ATOM 759 N N . VAL A 1 101 ? 0.285 18.485 11.733 1.00 74.94 101 VAL A N 1
ATOM 760 C CA . VAL A 1 101 ? 0.653 17.382 10.841 1.00 74.94 101 VAL A CA 1
ATOM 761 C C . VAL A 1 101 ? 0.434 17.750 9.373 1.00 74.94 101 VAL A C 1
ATOM 763 O O . VAL A 1 101 ? -0.691 18.029 8.953 1.00 74.94 101 VAL A O 1
ATOM 766 N N . LEU A 1 102 ? 1.516 17.717 8.591 1.00 67.88 102 LEU A N 1
ATOM 767 C CA . LEU A 1 102 ? 1.489 17.958 7.146 1.00 67.88 102 LEU A CA 1
ATOM 768 C C . LEU A 1 102 ? 1.518 16.650 6.340 1.00 67.88 102 LEU A C 1
ATOM 770 O O . LEU A 1 102 ? 0.684 16.505 5.450 1.00 67.88 102 LEU A O 1
ATOM 774 N N . GLY A 1 103 ? 2.402 15.713 6.702 1.00 75.44 103 GLY A N 1
ATOM 775 C CA . GLY A 1 103 ? 2.601 14.428 6.016 1.00 75.44 103 GLY A CA 1
ATOM 776 C C . GLY A 1 103 ? 1.728 13.274 6.525 1.00 75.44 103 GLY A C 1
ATOM 777 O O . GLY A 1 103 ? 1.254 13.295 7.670 1.00 75.44 103 GLY A O 1
ATOM 778 N N . ASP A 1 104 ? 1.523 12.280 5.665 1.00 79.62 104 ASP A N 1
ATOM 779 C CA . ASP A 1 104 ? 0.609 11.159 5.886 1.00 79.62 104 ASP A CA 1
ATOM 780 C C . ASP A 1 104 ? 1.172 10.139 6.889 1.00 79.62 104 ASP A C 1
ATOM 782 O O . ASP A 1 104 ? 0.429 9.669 7.755 1.00 79.62 104 ASP A O 1
ATOM 786 N N . ASP A 1 105 ? 2.489 9.902 6.913 1.00 82.19 105 ASP A N 1
ATOM 787 C CA . ASP A 1 105 ? 3.105 8.972 7.874 1.00 82.19 105 ASP A CA 1
ATOM 788 C C . ASP A 1 105 ? 2.907 9.454 9.318 1.00 82.19 105 ASP A C 1
ATOM 790 O O . ASP A 1 105 ? 2.556 8.696 10.232 1.00 82.19 105 ASP A O 1
ATOM 794 N N . LYS A 1 106 ? 3.087 10.762 9.536 1.00 84.81 106 LYS A N 1
ATOM 795 C CA . LYS A 1 106 ? 2.866 11.395 10.844 1.00 84.81 106 LYS A CA 1
ATOM 796 C C . LYS A 1 106 ? 1.398 11.326 11.249 1.00 84.81 106 LYS A C 1
ATOM 798 O O . LYS A 1 106 ? 1.107 11.116 12.428 1.00 84.81 106 LYS A O 1
ATOM 803 N N . LEU A 1 107 ? 0.484 11.493 10.293 1.00 87.69 107 LEU A N 1
ATOM 804 C CA . LEU A 1 107 ? -0.953 11.424 10.532 1.00 87.69 107 LEU A CA 1
ATOM 805 C C . LEU A 1 107 ? -1.365 10.023 10.981 1.00 87.69 107 LEU A C 1
ATOM 807 O O . LEU A 1 107 ? -1.971 9.867 12.044 1.00 87.69 107 LEU A O 1
ATOM 811 N N . LEU A 1 108 ? -0.978 9.009 10.211 1.00 88.56 108 LEU A N 1
ATOM 812 C CA . LEU A 1 108 ? -1.275 7.613 10.505 1.00 88.56 108 LEU A CA 1
ATOM 813 C C . LEU A 1 108 ? -0.677 7.178 11.843 1.00 88.56 108 LEU A C 1
ATOM 815 O O . LEU A 1 108 ? -1.346 6.501 12.620 1.00 88.56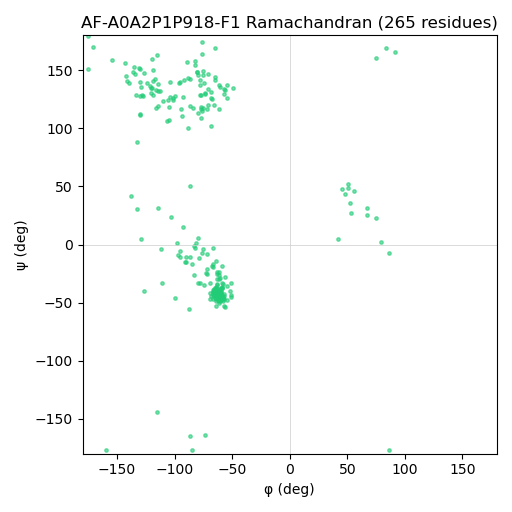 108 LEU A O 1
ATOM 819 N N . ASN A 1 109 ? 0.529 7.641 12.183 1.00 90.12 109 ASN A N 1
ATOM 820 C CA . ASN A 1 109 ? 1.140 7.344 13.477 1.00 90.12 109 ASN A CA 1
ATOM 821 C C . ASN A 1 109 ? 0.353 7.934 14.665 1.00 90.12 109 ASN A C 1
ATOM 823 O O . ASN A 1 109 ? 0.256 7.293 15.712 1.00 90.12 109 ASN A O 1
ATOM 827 N N . ILE A 1 110 ? -0.236 9.131 14.532 1.00 92.38 110 ILE A N 1
ATOM 828 C CA . ILE A 1 110 ? -1.119 9.690 15.573 1.00 92.38 110 ILE A CA 1
ATOM 829 C C . ILE A 1 110 ? -2.390 8.850 15.708 1.00 92.38 110 ILE A C 1
ATOM 831 O O . ILE A 1 110 ? -2.808 8.567 16.831 1.00 92.38 110 ILE A O 1
ATOM 835 N N . ILE A 1 111 ? -2.989 8.437 14.588 1.00 92.81 111 ILE A N 1
ATOM 836 C CA . ILE A 1 111 ? -4.192 7.592 14.582 1.00 92.81 111 ILE A CA 1
ATOM 837 C C . ILE A 1 111 ? -3.896 6.242 15.244 1.00 92.81 111 ILE A C 1
ATOM 839 O O . ILE A 1 111 ? -4.641 5.818 16.125 1.00 92.81 111 ILE A O 1
ATOM 843 N N . MET A 1 112 ? -2.780 5.604 14.888 1.00 94.12 112 MET A N 1
ATOM 844 C CA . MET A 1 112 ? -2.324 4.350 15.489 1.00 94.12 112 MET A CA 1
ATOM 845 C C . MET A 1 112 ? -2.166 4.483 17.003 1.00 94.12 112 MET A C 1
ATOM 847 O O . MET A 1 112 ? -2.797 3.734 17.742 1.00 94.12 112 MET A O 1
ATOM 851 N N . LYS A 1 113 ? -1.401 5.478 17.475 1.00 94.88 113 LYS A N 1
ATOM 852 C CA . LYS A 1 113 ? -1.213 5.718 18.915 1.00 94.88 113 LYS A CA 1
ATOM 853 C C . LYS A 1 113 ? -2.534 5.986 19.630 1.00 94.88 113 LYS A C 1
ATOM 855 O O . LYS A 1 113 ? -2.728 5.536 20.752 1.00 94.88 113 LYS A O 1
ATOM 860 N N . PHE A 1 114 ? -3.455 6.695 18.978 1.00 95.44 114 PHE A N 1
ATOM 861 C CA . PHE A 1 114 ? -4.779 6.943 19.535 1.00 95.44 114 PHE A CA 1
ATOM 862 C C . PHE A 1 114 ? -5.578 5.653 19.708 1.00 95.44 114 PHE A C 1
ATOM 864 O O . PHE A 1 114 ? -6.240 5.502 20.723 1.00 95.44 114 PHE A O 1
ATOM 871 N N . VAL A 1 115 ? -5.518 4.727 18.750 1.00 95.88 115 VAL A N 1
ATOM 872 C CA . VAL A 1 115 ? -6.154 3.407 18.872 1.00 95.88 115 VAL A CA 1
ATOM 873 C C . VAL A 1 115 ? -5.481 2.578 19.974 1.00 95.88 115 VAL A C 1
ATOM 875 O O . VAL A 1 115 ? -6.176 1.959 20.780 1.00 95.88 115 VAL A O 1
ATOM 878 N N . GLU A 1 116 ? -4.151 2.625 20.078 1.00 95.88 116 GLU A N 1
ATOM 879 C CA . GLU A 1 116 ? -3.388 1.916 21.117 1.00 95.88 116 GLU A CA 1
ATOM 880 C C . GLU A 1 116 ? -3.716 2.402 22.546 1.00 95.88 116 GLU A C 1
ATOM 882 O O . GLU A 1 116 ? -3.721 1.595 23.475 1.00 95.88 116 GLU A O 1
ATOM 887 N N . GLU A 1 117 ? -4.108 3.672 22.735 1.00 96.81 117 GLU A N 1
ATOM 888 C CA . GLU A 1 117 ? -4.606 4.196 24.026 1.00 96.81 117 GLU A CA 1
ATOM 889 C C . GLU A 1 117 ? -5.856 3.460 24.554 1.00 96.81 117 GLU A C 1
ATOM 891 O O . GLU A 1 117 ? -6.159 3.544 25.744 1.00 96.81 117 GLU A O 1
ATOM 896 N N . TYR A 1 118 ? -6.578 2.730 23.697 1.00 96.44 118 TYR A N 1
ATOM 897 C CA . TYR A 1 118 ? -7.773 1.957 24.055 1.00 96.44 118 TYR A CA 1
ATOM 898 C C . TYR A 1 118 ? -7.504 0.446 24.171 1.00 96.44 118 TYR A C 1
ATOM 900 O O . TYR A 1 118 ? -8.438 -0.351 24.089 1.00 96.44 118 TYR A O 1
ATOM 908 N N . ASN A 1 119 ? -6.248 0.056 24.427 1.00 95.25 119 ASN A N 1
ATOM 909 C CA . ASN A 1 119 ? -5.788 -1.326 24.642 1.00 95.25 119 ASN A CA 1
ATOM 910 C C . ASN A 1 119 ? -5.870 -2.244 23.410 1.00 95.25 119 ASN A C 1
ATOM 912 O O . ASN A 1 119 ? -5.945 -3.467 23.547 1.00 95.25 119 ASN A O 1
ATOM 916 N N . PHE A 1 120 ? -5.822 -1.668 22.212 1.00 97.31 120 PHE A N 1
ATOM 917 C CA . PHE A 1 120 ? -5.643 -2.422 20.975 1.00 97.31 120 PHE A CA 1
ATOM 918 C C . PHE A 1 120 ? -4.170 -2.454 20.587 1.00 97.31 120 PHE A C 1
ATOM 920 O O . PHE A 1 120 ? -3.477 -1.447 20.681 1.00 97.31 120 PHE A O 1
ATOM 927 N N . LYS A 1 121 ? -3.688 -3.593 20.097 1.00 96.69 121 LYS A N 1
ATOM 928 C CA . LYS A 1 121 ? -2.361 -3.699 19.489 1.00 96.69 121 LYS A CA 1
ATOM 929 C C . LYS A 1 121 ? -2.492 -3.522 17.983 1.00 96.69 121 LYS A C 1
ATOM 931 O O . LYS A 1 121 ? -3.108 -4.351 17.319 1.00 96.69 121 LYS A O 1
ATOM 936 N N . VAL A 1 122 ? -1.889 -2.479 17.423 1.00 96.81 122 VAL A N 1
ATOM 937 C CA . VAL A 1 122 ? -1.841 -2.345 15.963 1.00 96.81 122 VAL A CA 1
ATOM 938 C C . VAL A 1 122 ? -0.757 -3.270 15.407 1.00 96.81 122 VAL A C 1
ATOM 940 O O . VAL A 1 122 ? 0.384 -3.249 15.891 1.00 96.81 122 VAL A O 1
ATOM 943 N N . ILE A 1 123 ? -1.127 -4.090 14.421 1.00 95.56 123 ILE A N 1
ATOM 944 C CA . ILE A 1 123 ? -0.251 -5.056 13.741 1.00 95.56 123 ILE A CA 1
ATOM 945 C C . ILE A 1 123 ? -0.074 -4.702 12.264 1.00 95.56 123 ILE A C 1
ATOM 947 O O . ILE A 1 123 ? -0.836 -3.908 11.712 1.00 95.56 123 ILE A O 1
ATOM 951 N N . SER A 1 124 ? 0.946 -5.284 11.637 1.00 93.38 124 SER A N 1
ATOM 952 C CA . SER A 1 124 ? 1.225 -5.063 10.223 1.00 93.38 124 SER A CA 1
ATOM 953 C C . SER A 1 124 ? 0.274 -5.887 9.350 1.00 93.38 124 SER A C 1
ATOM 955 O O . SER A 1 124 ? 0.031 -7.054 9.661 1.00 93.38 124 SER A O 1
ATOM 957 N N . PRO A 1 125 ? -0.215 -5.358 8.213 1.00 93.38 125 PRO A N 1
ATOM 958 C CA . PRO A 1 125 ? -0.838 -6.180 7.177 1.00 93.38 125 PRO A CA 1
ATOM 959 C C . PRO A 1 125 ? 0.017 -7.382 6.752 1.00 93.38 125 PRO A C 1
ATOM 961 O O . PRO A 1 125 ? -0.537 -8.435 6.451 1.00 93.38 125 PRO A O 1
ATOM 964 N N . LEU A 1 126 ? 1.352 -7.252 6.771 1.00 90.69 126 LEU A N 1
ATOM 965 C CA . LEU A 1 126 ? 2.277 -8.342 6.438 1.00 90.69 126 LEU A CA 1
ATOM 966 C C . LEU A 1 126 ? 2.147 -9.536 7.391 1.00 90.69 126 LEU A C 1
ATOM 968 O O . LEU A 1 126 ? 2.323 -10.665 6.950 1.00 90.69 126 LEU A O 1
ATOM 972 N N . ASP A 1 127 ? 1.755 -9.314 8.651 1.00 90.81 127 ASP A N 1
ATOM 973 C CA . ASP A 1 127 ? 1.588 -10.382 9.650 1.00 90.81 127 ASP A CA 1
ATOM 974 C C . ASP A 1 127 ? 0.429 -11.339 9.298 1.00 90.81 127 ASP A C 1
ATOM 976 O O . ASP A 1 127 ? 0.321 -12.436 9.844 1.00 90.81 127 ASP A O 1
ATOM 980 N N . LEU A 1 128 ? -0.459 -10.921 8.390 1.00 91.00 128 LEU A N 1
ATOM 981 C CA . LEU A 1 128 ? -1.623 -11.687 7.936 1.00 91.00 128 LEU A CA 1
ATOM 982 C C . LEU A 1 128 ? -1.493 -12.143 6.480 1.00 91.00 128 LEU A C 1
ATOM 984 O O . LEU A 1 128 ? -2.379 -12.827 5.963 1.00 91.00 128 LEU A O 1
ATOM 988 N N . LEU A 1 129 ? -0.429 -11.742 5.789 1.00 87.50 129 LEU A N 1
ATOM 989 C CA . LEU A 1 129 ? -0.182 -12.140 4.412 1.00 87.50 129 LEU A CA 1
ATOM 990 C C . LEU A 1 129 ? 0.680 -13.406 4.402 1.00 87.50 129 LEU A C 1
ATOM 992 O O . LEU A 1 129 ? 1.555 -13.594 5.242 1.00 87.50 129 LEU A O 1
ATOM 996 N N . GLY A 1 130 ? 0.374 -14.316 3.474 1.00 75.62 130 GLY A N 1
ATOM 997 C CA . GLY A 1 130 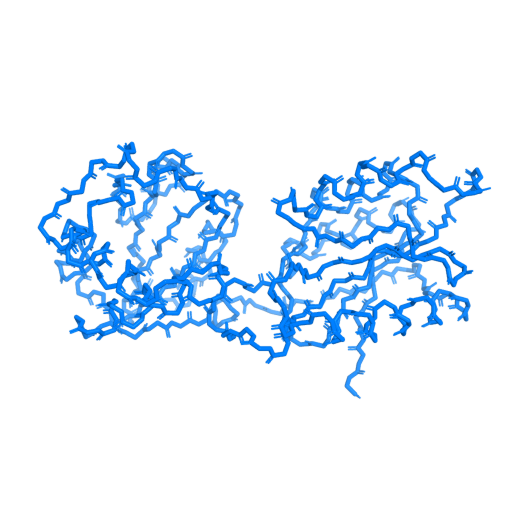? 1.199 -15.500 3.226 1.00 75.62 130 GLY A CA 1
ATOM 998 C C . GLY A 1 130 ? 2.490 -15.144 2.486 1.00 75.62 130 GLY A C 1
ATOM 999 O O . GLY A 1 130 ? 2.854 -13.971 2.394 1.00 75.62 130 GLY A O 1
ATOM 1000 N N . SER A 1 131 ? 3.164 -16.150 1.915 1.00 71.31 131 SER A N 1
ATOM 1001 C CA . SER A 1 131 ? 4.302 -15.883 1.025 1.00 71.31 131 SER A CA 1
ATOM 1002 C C . SER A 1 131 ? 3.889 -14.928 -0.101 1.00 71.31 131 SER A C 1
ATOM 1004 O O . SER A 1 131 ? 2.803 -15.043 -0.672 1.00 71.31 131 SER A O 1
ATOM 1006 N N . GLN A 1 132 ? 4.774 -13.976 -0.385 1.00 81.19 132 GLN A N 1
ATOM 1007 C CA . GLN A 1 132 ? 4.631 -12.968 -1.431 1.00 81.19 132 GLN A CA 1
ATOM 1008 C C . GLN A 1 132 ? 5.688 -13.175 -2.519 1.00 81.19 132 GLN A C 1
ATOM 1010 O O . GLN A 1 132 ? 6.187 -12.213 -3.101 1.00 81.19 132 GLN A O 1
ATOM 1015 N N . ASP A 1 133 ? 6.089 -14.424 -2.748 1.00 83.75 133 ASP A N 1
ATOM 1016 C CA . ASP A 1 133 ? 7.083 -14.738 -3.764 1.00 83.75 133 ASP A CA 1
ATOM 1017 C C . ASP A 1 133 ? 6.492 -14.543 -5.163 1.00 83.75 133 ASP A C 1
ATOM 1019 O O . ASP A 1 133 ? 5.384 -14.983 -5.466 1.00 83.75 133 ASP A O 1
ATOM 1023 N N . ILE A 1 134 ? 7.253 -13.880 -6.032 1.00 89.31 134 ILE A N 1
ATOM 1024 C CA . ILE A 1 134 ? 6.907 -13.691 -7.438 1.00 89.31 134 ILE A CA 1
ATOM 1025 C C . ILE A 1 134 ? 8.125 -14.006 -8.301 1.00 89.31 134 ILE A C 1
ATOM 1027 O O . ILE A 1 134 ? 9.220 -13.490 -8.068 1.00 89.31 134 ILE A O 1
ATOM 1031 N N . ASN A 1 135 ? 7.952 -14.861 -9.309 1.00 91.44 135 ASN A N 1
ATOM 1032 C CA . ASN A 1 135 ? 9.033 -15.270 -10.197 1.00 91.44 135 ASN A CA 1
ATOM 1033 C C . ASN A 1 135 ? 8.606 -15.189 -11.665 1.00 91.44 135 ASN A C 1
ATOM 1035 O O . ASN A 1 135 ? 8.142 -16.148 -12.282 1.00 91.44 135 ASN A O 1
ATOM 1039 N N . THR A 1 136 ? 8.804 -14.010 -12.243 1.00 96.62 136 THR A N 1
ATOM 1040 C CA . THR A 1 136 ? 8.544 -13.759 -13.665 1.00 96.62 136 THR A CA 1
ATOM 1041 C C . THR A 1 136 ? 9.625 -14.374 -14.565 1.00 96.62 136 THR A C 1
ATOM 1043 O O . THR A 1 136 ? 10.790 -14.491 -14.172 1.00 96.62 136 THR A O 1
ATOM 1046 N N . LYS A 1 137 ? 9.240 -14.782 -15.782 1.00 97.12 137 LYS A N 1
ATOM 1047 C CA . LYS A 1 137 ? 10.127 -15.333 -16.822 1.00 97.12 137 LYS A CA 1
ATOM 1048 C C . LYS A 1 137 ? 11.074 -14.270 -17.367 1.00 97.12 137 LYS A C 1
ATOM 1050 O O . LYS A 1 137 ? 12.262 -14.540 -17.525 1.00 97.12 137 LYS A O 1
ATOM 1055 N N . ALA A 1 138 ? 10.549 -13.076 -17.644 1.00 96.94 138 ALA A N 1
ATOM 1056 C CA . ALA A 1 138 ? 11.357 -11.925 -18.013 1.00 96.94 138 ALA A CA 1
ATOM 1057 C C . ALA A 1 138 ? 12.244 -11.519 -16.829 1.00 96.94 138 ALA A C 1
ATOM 1059 O O . ALA A 1 138 ? 11.825 -11.574 -15.673 1.00 96.94 138 ALA A O 1
ATOM 1060 N N . LYS A 1 139 ? 13.482 -11.119 -17.117 1.00 96.75 139 LYS A N 1
ATOM 1061 C CA . LYS A 1 139 ? 14.462 -10.694 -16.112 1.00 96.75 139 LYS A CA 1
ATOM 1062 C C . LYS A 1 139 ? 15.002 -9.312 -16.474 1.00 96.75 139 LYS A C 1
ATOM 1064 O O . LYS A 1 139 ? 15.109 -9.017 -17.668 1.00 96.75 139 LYS A O 1
ATOM 1069 N N . PRO A 1 140 ? 15.352 -8.481 -15.477 1.00 96.75 140 PRO A N 1
ATOM 1070 C CA . PRO A 1 140 ? 15.979 -7.199 -15.749 1.00 96.75 140 PRO A CA 1
ATOM 1071 C C . PRO A 1 140 ? 17.320 -7.412 -16.462 1.00 96.75 140 PRO A C 1
ATOM 1073 O O . PRO A 1 140 ? 18.105 -8.301 -16.128 1.00 96.75 140 PRO A O 1
ATOM 1076 N N . SER A 1 141 ? 17.573 -6.588 -17.469 1.00 96.75 141 SER A N 1
ATOM 1077 C CA . SER A 1 141 ? 18.883 -6.426 -18.097 1.00 96.75 141 SER A CA 1
ATOM 1078 C C . SER A 1 141 ? 19.811 -5.578 -17.221 1.00 96.75 141 SER A C 1
ATOM 1080 O O . SER A 1 141 ? 19.392 -5.011 -16.216 1.00 96.75 141 SER A O 1
ATOM 1082 N N . LYS A 1 142 ? 21.082 -5.445 -17.620 1.00 96.44 142 LYS A N 1
ATOM 1083 C CA . LYS A 1 142 ? 22.051 -4.601 -16.900 1.00 96.44 142 LYS A CA 1
ATOM 1084 C C . LYS A 1 142 ? 21.594 -3.145 -16.776 1.00 96.44 142 LYS A C 1
ATOM 1086 O O . LYS A 1 142 ? 21.701 -2.586 -15.698 1.00 96.44 142 LYS A O 1
ATOM 1091 N N . ASN A 1 143 ? 21.046 -2.566 -17.845 1.00 95.81 143 ASN A N 1
ATOM 1092 C CA . ASN A 1 143 ? 20.548 -1.188 -17.803 1.00 95.81 143 ASN A CA 1
ATOM 1093 C C . ASN A 1 143 ? 19.344 -1.060 -16.867 1.00 95.81 143 ASN A C 1
ATOM 1095 O O . ASN A 1 143 ? 19.264 -0.102 -16.111 1.00 95.81 143 ASN A O 1
ATOM 1099 N N . ASP A 1 144 ? 18.451 -2.054 -16.864 1.00 97.25 144 ASP A N 1
ATOM 1100 C CA . ASP A 1 144 ? 17.301 -2.039 -15.957 1.00 97.25 144 ASP A CA 1
ATOM 1101 C C . ASP A 1 144 ? 17.761 -2.117 -14.494 1.00 97.25 144 ASP A C 1
ATOM 1103 O O . ASP A 1 144 ? 17.186 -1.456 -13.643 1.00 97.25 144 ASP A O 1
ATOM 1107 N N . LEU A 1 145 ? 18.814 -2.886 -14.188 1.00 97.56 145 LEU A N 1
ATOM 1108 C CA . LEU A 1 145 ? 19.389 -2.946 -12.839 1.00 97.56 145 LEU A CA 1
ATOM 1109 C C . LEU A 1 145 ? 19.987 -1.602 -12.390 1.00 97.56 145 LEU A C 1
ATOM 1111 O O . LEU A 1 145 ? 19.829 -1.239 -11.226 1.00 97.56 145 LEU A O 1
ATOM 1115 N N . GLU A 1 146 ? 20.628 -0.851 -13.289 1.00 97.75 146 GLU A N 1
ATOM 1116 C CA . GLU A 1 146 ? 21.107 0.507 -12.988 1.00 97.75 146 GLU A CA 1
ATOM 1117 C C . GLU A 1 146 ? 19.937 1.480 -12.756 1.00 97.75 146 GLU A C 1
ATOM 1119 O O . GLU A 1 146 ? 19.967 2.257 -11.802 1.00 97.75 146 GLU A O 1
ATOM 1124 N N . ASP A 1 147 ? 18.871 1.391 -13.561 1.00 97.75 147 ASP A N 1
ATOM 1125 C CA . ASP A 1 147 ? 17.648 2.186 -13.375 1.00 97.75 147 ASP A CA 1
ATOM 1126 C C . ASP A 1 147 ? 16.967 1.874 -12.034 1.00 97.75 147 ASP A C 1
ATOM 1128 O O . ASP A 1 147 ? 16.517 2.780 -11.329 1.00 97.75 147 ASP A O 1
ATOM 1132 N N . ILE A 1 148 ? 16.927 0.593 -11.652 1.00 97.56 148 ILE A N 1
ATOM 1133 C CA . ILE A 1 148 ? 16.400 0.135 -10.362 1.00 97.56 148 ILE A CA 1
ATOM 1134 C C . ILE A 1 148 ? 17.206 0.736 -9.218 1.00 97.56 148 ILE A C 1
ATOM 1136 O O . ILE A 1 148 ? 16.627 1.323 -8.304 1.00 97.56 148 ILE A O 1
ATOM 1140 N N . LYS A 1 149 ? 18.535 0.621 -9.284 1.00 97.12 149 LYS A N 1
ATOM 1141 C CA . LYS A 1 149 ? 19.440 1.164 -8.272 1.00 97.12 149 LYS A CA 1
ATOM 1142 C C . LYS A 1 149 ? 19.253 2.673 -8.112 1.00 97.12 149 LYS A C 1
ATOM 1144 O O . LYS A 1 149 ? 19.070 3.142 -6.992 1.00 97.12 149 LYS A O 1
ATOM 1149 N N . LEU A 1 150 ? 19.226 3.419 -9.219 1.00 97.94 150 LEU A N 1
ATOM 1150 C CA . LEU A 1 150 ? 18.977 4.860 -9.198 1.00 97.94 150 LEU A CA 1
ATOM 1151 C C . LEU A 1 150 ? 17.612 5.183 -8.577 1.00 97.94 150 LEU A C 1
ATOM 1153 O O . LEU A 1 150 ? 17.506 6.086 -7.750 1.00 97.94 150 LEU A O 1
ATOM 1157 N N . GLY A 1 151 ? 16.564 4.441 -8.941 1.00 97.06 151 GLY A N 1
ATOM 1158 C CA . GLY A 1 151 ? 15.234 4.639 -8.372 1.00 97.06 151 GLY A CA 1
ATOM 1159 C C . GLY A 1 151 ? 15.199 4.422 -6.857 1.00 97.06 151 GLY A C 1
ATOM 1160 O O . GLY A 1 151 ? 14.597 5.217 -6.137 1.00 97.06 151 GLY A O 1
ATOM 1161 N N . LEU A 1 152 ? 15.890 3.398 -6.354 1.00 95.44 152 LEU A N 1
ATOM 1162 C CA . LEU A 1 152 ? 16.006 3.139 -4.916 1.00 95.44 152 LEU A CA 1
ATOM 1163 C C . LEU A 1 152 ? 16.775 4.250 -4.188 1.00 95.44 152 LEU A C 1
ATOM 1165 O O . LEU A 1 152 ? 16.324 4.706 -3.139 1.00 95.44 152 LEU A O 1
ATOM 1169 N N . GLU A 1 153 ? 17.883 4.735 -4.757 1.00 95.38 153 GLU A N 1
ATOM 1170 C CA . GLU A 1 153 ? 18.646 5.866 -4.208 1.00 95.38 153 GLU A CA 1
ATOM 1171 C C . GLU A 1 153 ? 17.793 7.144 -4.128 1.00 95.38 153 GLU A C 1
ATOM 1173 O O . GLU A 1 153 ? 17.826 7.857 -3.123 1.00 95.38 153 GLU A O 1
ATOM 1178 N N . VAL A 1 154 ? 16.978 7.412 -5.154 1.00 96.00 154 VAL A N 1
ATOM 1179 C CA . VAL A 1 154 ? 16.042 8.546 -5.175 1.00 96.00 154 VAL A CA 1
ATOM 1180 C C . VAL A 1 154 ? 14.978 8.400 -4.091 1.00 96.00 154 VAL A C 1
ATOM 1182 O O . VAL A 1 154 ? 14.744 9.352 -3.347 1.00 96.00 154 VAL A O 1
ATOM 1185 N N . LEU A 1 155 ? 14.344 7.227 -3.983 1.00 94.31 155 LEU A N 1
ATOM 1186 C CA . LEU A 1 155 ? 13.305 6.975 -2.981 1.00 94.31 155 LEU A CA 1
ATOM 1187 C C . LEU A 1 155 ? 13.843 7.098 -1.551 1.00 94.31 155 LEU A C 1
ATOM 1189 O O . LEU A 1 155 ? 13.164 7.669 -0.696 1.00 94.31 155 LEU A O 1
ATOM 1193 N N . GLU A 1 156 ? 15.071 6.642 -1.298 1.00 92.69 156 GLU A N 1
ATOM 1194 C CA . GLU A 1 156 ? 15.721 6.823 0.002 1.00 92.69 156 GLU A CA 1
ATOM 1195 C C . GLU A 1 156 ? 16.016 8.302 0.283 1.00 92.69 156 GLU A C 1
ATOM 1197 O O . GLU A 1 156 ? 15.725 8.793 1.372 1.00 92.69 156 GLU A O 1
ATOM 1202 N N . ALA A 1 157 ? 16.526 9.050 -0.700 1.00 93.69 157 ALA A N 1
ATOM 1203 C CA . ALA A 1 157 ? 16.846 10.466 -0.529 1.00 93.69 157 ALA A CA 1
ATOM 1204 C C . ALA A 1 157 ? 15.609 11.331 -0.223 1.00 93.69 157 ALA A C 1
ATOM 1206 O O . ALA A 1 157 ? 15.703 12.304 0.531 1.00 93.69 157 ALA A O 1
ATOM 1207 N N . ILE A 1 158 ? 14.449 10.990 -0.795 1.00 91.44 158 ILE A N 1
ATOM 1208 C CA . ILE A 1 158 ? 13.211 11.756 -0.594 1.00 91.44 158 ILE A CA 1
ATOM 1209 C C . ILE A 1 158 ? 12.374 11.285 0.603 1.00 91.44 158 ILE A C 1
ATOM 1211 O O . ILE A 1 158 ? 11.428 11.979 0.984 1.00 91.44 158 ILE A O 1
ATOM 1215 N N . SER A 1 159 ? 12.698 10.139 1.209 1.00 88.31 159 SER A N 1
ATOM 1216 C CA . SER A 1 159 ? 11.887 9.508 2.262 1.00 88.31 159 SER A CA 1
ATOM 1217 C C . SER A 1 159 ? 11.660 10.431 3.470 1.00 88.31 159 SER A C 1
ATOM 1219 O O . SER A 1 159 ? 10.584 10.445 4.072 1.00 88.31 159 SER A O 1
ATOM 1221 N N . VAL A 1 160 ? 12.645 11.275 3.792 1.00 88.62 160 VAL A N 1
ATOM 1222 C CA . VAL A 1 160 ? 12.595 12.238 4.905 1.00 88.62 160 VAL A CA 1
ATOM 1223 C C . VAL A 1 160 ? 11.556 13.344 4.711 1.00 88.62 160 VAL A C 1
ATOM 1225 O O . VAL A 1 160 ? 11.157 13.988 5.684 1.00 88.62 160 VAL A O 1
ATOM 1228 N N . PHE A 1 161 ? 11.111 13.562 3.473 1.00 88.00 161 PHE A N 1
ATOM 1229 C CA . PHE A 1 161 ? 10.121 14.575 3.119 1.00 88.00 161 PHE A CA 1
ATOM 1230 C C . PHE A 1 161 ? 8.692 14.031 3.048 1.00 88.00 161 PHE A C 1
ATOM 1232 O O . PHE A 1 161 ? 7.774 14.833 2.897 1.00 88.00 161 PHE A O 1
ATOM 1239 N N . ASP A 1 162 ? 8.497 12.713 3.189 1.00 85.00 162 ASP A N 1
ATOM 1240 C CA . ASP A 1 162 ? 7.174 12.071 3.167 1.00 85.00 162 ASP A CA 1
ATOM 1241 C C . ASP A 1 162 ? 6.376 12.394 1.880 1.00 85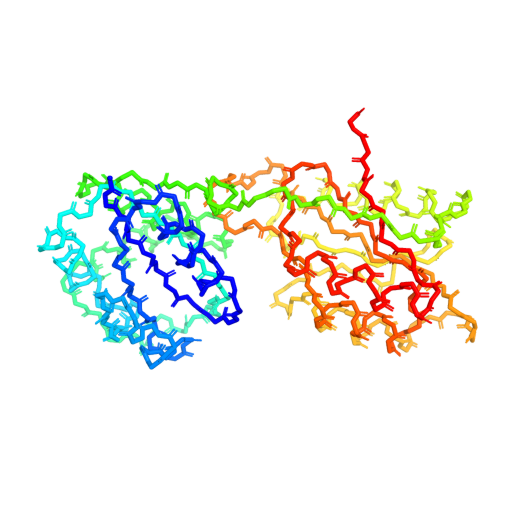.00 162 ASP A C 1
ATOM 1243 O O . ASP A 1 162 ? 5.218 12.801 1.935 1.00 85.00 162 ASP A O 1
ATOM 1247 N N . ILE A 1 163 ? 7.037 12.289 0.714 1.00 85.12 163 ILE A N 1
ATOM 1248 C CA . ILE A 1 163 ? 6.464 12.664 -0.597 1.00 85.12 163 ILE A CA 1
ATOM 1249 C C . ILE A 1 163 ? 5.694 11.501 -1.231 1.00 85.12 163 ILE A C 1
ATOM 1251 O O . ILE A 1 163 ? 4.525 11.645 -1.578 1.00 85.12 163 ILE A O 1
ATOM 1255 N N . GLY A 1 164 ? 6.359 10.360 -1.398 1.00 87.94 164 GLY A N 1
ATOM 1256 C CA . GLY A 1 164 ? 5.820 9.196 -2.090 1.00 87.94 164 GLY A CA 1
ATOM 1257 C C . GLY A 1 164 ? 6.780 8.016 -2.019 1.00 87.94 164 GLY A C 1
ATOM 1258 O O . GLY A 1 164 ? 7.847 8.103 -1.409 1.00 87.94 164 GLY A O 1
ATOM 1259 N N . GLN A 1 165 ? 6.378 6.899 -2.618 1.00 92.50 165 GLN A N 1
ATOM 1260 C CA . GLN A 1 165 ? 7.037 5.599 -2.452 1.00 92.50 165 GLN A CA 1
ATOM 1261 C C . GLN A 1 165 ? 7.362 4.916 -3.786 1.00 92.50 165 GLN A C 1
ATOM 1263 O O . GLN A 1 165 ? 7.837 3.780 -3.795 1.00 92.50 165 GLN A O 1
ATOM 1268 N N . SER A 1 166 ? 7.117 5.602 -4.907 1.00 96.38 166 SER A N 1
ATOM 1269 C CA . SER A 1 166 ? 7.351 5.087 -6.253 1.00 96.38 166 SER A CA 1
ATOM 1270 C C . SER A 1 166 ? 8.051 6.110 -7.149 1.00 96.38 166 SER A C 1
ATOM 1272 O O . SER A 1 166 ? 7.818 7.314 -7.049 1.00 96.38 166 SER A O 1
ATOM 1274 N N . VAL A 1 167 ? 8.891 5.627 -8.058 1.00 97.81 167 VAL A N 1
ATOM 1275 C CA . VAL A 1 167 ? 9.587 6.427 -9.073 1.00 97.81 167 VAL A CA 1
ATOM 1276 C C . VAL A 1 167 ? 9.657 5.638 -10.374 1.00 97.81 167 VAL A C 1
ATOM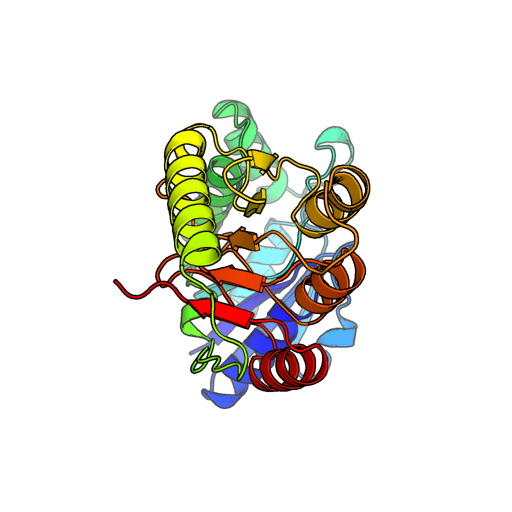 1278 O O . VAL A 1 167 ? 9.778 4.416 -10.355 1.00 97.81 167 VAL A O 1
ATOM 1281 N N . ILE A 1 168 ? 9.568 6.323 -11.511 1.00 98.38 168 ILE A N 1
ATOM 1282 C CA . ILE A 1 168 ? 9.767 5.717 -12.830 1.00 98.38 168 ILE A CA 1
ATOM 1283 C C . ILE A 1 168 ? 11.069 6.247 -13.415 1.00 98.38 168 ILE A C 1
ATOM 1285 O O . ILE A 1 168 ? 11.245 7.461 -13.559 1.00 98.38 168 ILE A O 1
ATOM 1289 N N . VAL A 1 169 ? 11.965 5.326 -13.762 1.00 98.00 169 VAL A N 1
ATOM 1290 C CA . VAL A 1 169 ? 13.282 5.614 -14.341 1.00 98.00 169 VAL A CA 1
ATOM 1291 C C . VAL A 1 169 ? 13.378 4.957 -15.714 1.00 98.00 169 VAL A C 1
ATOM 1293 O O . VAL A 1 169 ? 12.988 3.805 -15.865 1.00 98.00 169 VAL A O 1
ATOM 1296 N N . GLU A 1 170 ? 13.874 5.678 -16.717 1.00 96.62 170 GLU A N 1
ATOM 1297 C CA . GLU A 1 170 ? 14.140 5.164 -18.064 1.00 96.62 170 GLU A CA 1
ATOM 1298 C C . GLU A 1 170 ? 15.559 5.549 -18.501 1.00 96.62 170 GLU A C 1
ATOM 1300 O O . GLU A 1 170 ? 15.829 6.722 -18.763 1.00 96.62 170 GL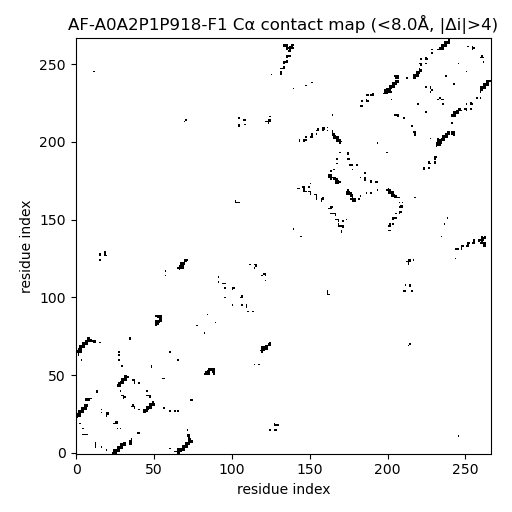U A O 1
ATOM 1305 N N . ASN A 1 171 ? 16.455 4.566 -18.632 1.00 94.44 171 ASN A N 1
ATOM 1306 C CA . ASN A 1 171 ? 17.829 4.744 -19.115 1.00 94.44 171 ASN A CA 1
ATOM 1307 C C . ASN A 1 171 ? 18.578 5.878 -18.382 1.00 94.44 171 ASN A C 1
ATOM 1309 O O . ASN A 1 171 ? 19.158 6.772 -19.005 1.00 94.44 171 ASN A O 1
ATOM 1313 N N . GLY A 1 172 ? 18.518 5.870 -17.052 1.00 95.12 172 GLY A N 1
ATOM 1314 C CA . GLY A 1 172 ? 19.125 6.863 -16.167 1.00 95.12 172 GLY A CA 1
ATOM 1315 C C . GLY A 1 172 ? 18.346 8.175 -16.036 1.00 95.12 172 GLY A C 1
ATOM 1316 O O . GLY A 1 172 ? 18.807 9.087 -15.351 1.00 95.12 172 GLY A O 1
ATOM 1317 N N . TYR A 1 173 ? 17.180 8.307 -16.674 1.00 96.06 173 TYR A N 1
ATOM 1318 C CA . TYR A 1 173 ? 16.350 9.506 -16.590 1.00 96.06 173 TYR A CA 1
ATOM 1319 C C . TYR A 1 173 ? 15.118 9.278 -15.710 1.00 96.06 173 TYR A C 1
ATOM 1321 O O . TYR A 1 173 ? 14.318 8.381 -15.964 1.00 96.06 173 TYR A O 1
ATOM 1329 N N . ILE A 1 174 ? 14.936 10.115 -14.687 1.00 97.38 174 ILE A N 1
ATOM 1330 C CA . ILE A 1 174 ? 13.754 10.075 -13.817 1.00 97.38 174 ILE A CA 1
ATOM 1331 C C . ILE A 1 174 ? 12.580 10.714 -14.566 1.00 97.38 174 ILE A C 1
ATOM 1333 O O . ILE A 1 174 ? 12.546 11.931 -14.751 1.00 97.38 174 ILE A O 1
ATOM 1337 N N . LEU A 1 175 ? 11.610 9.901 -14.984 1.00 97.06 175 LEU A N 1
ATOM 1338 C CA . LEU A 1 175 ? 10.401 10.372 -15.666 1.00 97.06 175 LEU A CA 1
ATOM 1339 C C . LEU A 1 175 ? 9.388 10.965 -14.684 1.00 97.06 175 LEU A C 1
ATOM 1341 O O . LEU A 1 175 ? 8.669 11.909 -15.013 1.00 97.06 175 LEU A O 1
ATOM 1345 N N . GLY A 1 176 ? 9.331 10.435 -13.464 1.00 97.12 176 GLY A N 1
ATOM 1346 C CA . GLY A 1 176 ? 8.452 10.960 -12.431 1.00 97.12 176 GLY A CA 1
ATOM 1347 C C . GLY A 1 176 ? 8.639 10.276 -11.087 1.00 97.12 176 GLY A C 1
ATOM 1348 O O . GLY A 1 176 ? 8.995 9.104 -11.019 1.00 97.12 176 GLY A O 1
ATOM 1349 N N . ILE A 1 177 ? 8.364 11.032 -10.029 1.00 97.19 177 ILE A N 1
ATOM 1350 C CA . ILE A 1 177 ? 8.318 10.578 -8.637 1.00 97.19 177 ILE A CA 1
ATOM 1351 C C . ILE A 1 177 ? 6.871 10.714 -8.167 1.00 97.19 177 ILE A C 1
ATOM 1353 O O . ILE A 1 177 ? 6.267 11.758 -8.412 1.00 97.19 177 ILE A O 1
ATOM 1357 N N . GLU A 1 178 ? 6.328 9.679 -7.534 1.00 95.56 178 GLU A N 1
ATOM 1358 C CA . GLU A 1 178 ? 4.990 9.682 -6.934 1.00 95.56 178 GLU A CA 1
ATOM 1359 C C . GLU A 1 178 ? 4.879 10.811 -5.910 1.00 95.56 178 GLU A C 1
ATOM 1361 O O . GLU A 1 178 ? 5.729 10.937 -5.031 1.00 95.56 178 GLU A O 1
ATOM 1366 N N . GLY A 1 179 ? 3.828 11.616 -6.017 1.00 91.19 179 GLY A N 1
ATOM 1367 C CA . GLY A 1 179 ? 3.372 12.499 -4.954 1.00 91.19 179 GLY A CA 1
ATOM 1368 C C . GLY A 1 179 ? 1.982 12.091 -4.470 1.00 91.19 179 GLY A C 1
ATOM 1369 O O . GLY A 1 179 ? 1.620 10.913 -4.445 1.00 91.19 179 GLY A O 1
ATOM 1370 N N . ALA A 1 180 ? 1.168 13.087 -4.124 1.00 87.44 180 ALA A N 1
ATOM 1371 C CA . ALA A 1 180 ? -0.187 12.876 -3.614 1.00 87.44 180 ALA A CA 1
ATOM 1372 C C . ALA A 1 180 ? -1.152 12.222 -4.627 1.00 87.44 180 ALA A C 1
ATOM 1374 O O . ALA A 1 180 ? -2.237 11.794 -4.238 1.00 87.44 180 ALA A O 1
ATOM 1375 N N . GLU A 1 181 ? -0.794 12.165 -5.914 1.00 89.44 181 GLU A N 1
ATOM 1376 C CA . GLU A 1 181 ? -1.603 11.540 -6.964 1.00 89.44 181 GLU A CA 1
ATOM 1377 C C . GLU A 1 181 ? -1.626 10.006 -6.876 1.00 89.44 181 GLU A C 1
ATOM 1379 O O . GLU A 1 181 ? -2.589 9.370 -7.302 1.00 89.44 181 GLU A O 1
ATOM 1384 N N . GLY A 1 182 ? -0.587 9.414 -6.284 1.00 91.06 182 GLY A N 1
ATOM 1385 C CA . GLY A 1 182 ? -0.433 7.970 -6.171 1.00 91.06 182 GLY A CA 1
ATOM 1386 C C . GLY A 1 182 ? 0.173 7.292 -7.406 1.00 91.06 182 GLY A C 1
ATOM 1387 O O . GLY A 1 182 ? 0.342 7.867 -8.481 1.00 91.06 182 GLY A O 1
ATOM 1388 N N . THR A 1 183 ? 0.520 6.017 -7.236 1.00 94.12 183 THR A N 1
ATOM 1389 C CA . THR A 1 183 ? 1.283 5.239 -8.225 1.00 94.12 183 THR A CA 1
ATOM 1390 C C . THR A 1 183 ? 0.576 5.105 -9.580 1.00 94.12 183 THR A C 1
ATOM 1392 O O . THR A 1 183 ? 1.231 5.172 -10.616 1.00 94.12 183 THR A O 1
ATOM 1395 N N . ASP A 1 184 ? -0.747 4.922 -9.590 1.00 93.19 184 ASP A N 1
ATOM 1396 C CA . ASP A 1 184 ? -1.508 4.718 -10.830 1.00 93.19 184 ASP A CA 1
ATOM 1397 C C . ASP A 1 184 ? -1.463 5.982 -11.715 1.00 93.19 184 ASP A C 1
ATOM 1399 O O . ASP A 1 184 ? -1.145 5.904 -12.901 1.00 93.19 184 ASP A O 1
ATOM 1403 N N . GLU A 1 185 ? -1.647 7.164 -11.121 1.00 95.06 185 GLU A N 1
ATOM 1404 C CA . GLU A 1 185 ? -1.539 8.452 -11.820 1.00 95.06 185 GLU A CA 1
ATOM 1405 C C . GLU A 1 185 ? -0.096 8.786 -12.227 1.00 95.06 185 GLU A C 1
ATOM 1407 O O . GLU A 1 185 ? 0.126 9.364 -13.293 1.00 95.06 185 GLU A O 1
ATOM 1412 N N . LEU A 1 186 ? 0.907 8.380 -11.433 1.00 97.19 186 LEU A N 1
ATOM 1413 C CA . LEU A 1 186 ? 2.319 8.470 -11.822 1.00 97.19 186 LEU A CA 1
ATOM 1414 C C . LEU A 1 186 ? 2.586 7.697 -13.126 1.00 97.19 186 LEU A C 1
ATOM 1416 O O . LEU A 1 186 ? 3.244 8.220 -14.030 1.00 97.19 186 LEU A O 1
ATOM 1420 N N . ILE A 1 187 ? 2.085 6.464 -13.236 1.00 97.12 187 ILE A N 1
ATOM 1421 C CA . ILE A 1 187 ? 2.239 5.644 -14.445 1.00 97.12 187 ILE A CA 1
ATOM 1422 C C . ILE A 1 187 ? 1.573 6.340 -15.638 1.00 97.12 187 ILE A C 1
ATOM 1424 O O . ILE A 1 187 ? 2.207 6.526 -16.677 1.00 97.12 187 ILE A O 1
ATOM 1428 N N . LEU A 1 188 ? 0.330 6.798 -15.470 1.00 95.38 188 LEU A N 1
ATOM 1429 C CA . LEU A 1 188 ? -0.422 7.467 -16.533 1.00 95.38 188 LEU A CA 1
ATOM 1430 C C . LEU A 1 188 ? 0.278 8.741 -17.024 1.00 95.38 188 LEU A C 1
ATOM 1432 O O . LEU A 1 188 ? 0.483 8.918 -18.226 1.00 95.38 188 LEU A O 1
ATOM 1436 N N . ARG A 1 189 ? 0.706 9.627 -16.115 1.00 95.06 189 ARG A N 1
ATOM 1437 C CA . ARG A 1 189 ? 1.309 10.914 -16.506 1.00 95.06 189 ARG A CA 1
ATOM 1438 C C . ARG A 1 189 ? 2.707 10.784 -17.112 1.00 95.06 189 ARG A C 1
ATOM 1440 O O . ARG A 1 189 ? 3.152 11.701 -17.797 1.00 95.06 189 ARG A O 1
ATOM 1447 N N . THR A 1 190 ? 3.410 9.681 -16.855 1.00 94.75 190 THR A N 1
ATOM 1448 C CA . THR A 1 190 ? 4.756 9.436 -17.403 1.00 94.75 190 THR A CA 1
ATOM 1449 C C . THR A 1 190 ? 4.739 8.698 -18.737 1.00 94.75 190 THR A C 1
ATOM 1451 O O . THR A 1 190 ? 5.737 8.757 -19.453 1.00 94.75 190 THR A O 1
ATOM 1454 N N . GLN A 1 191 ? 3.612 8.090 -19.127 1.00 91.94 191 GLN A N 1
ATOM 1455 C CA . GLN A 1 191 ? 3.463 7.370 -20.396 1.00 91.94 191 GLN A CA 1
ATOM 1456 C C . GLN A 1 191 ? 3.910 8.206 -21.607 1.00 91.94 191 GLN A C 1
ATOM 1458 O O . GLN A 1 191 ? 4.667 7.723 -22.445 1.00 91.94 191 GLN A O 1
ATOM 1463 N N . ASN A 1 192 ? 3.508 9.479 -21.663 1.00 88.38 192 ASN A N 1
ATOM 1464 C CA . ASN A 1 192 ? 3.830 10.390 -22.770 1.00 88.38 192 ASN A CA 1
ATOM 1465 C C . ASN A 1 192 ? 5.222 11.044 -22.664 1.00 88.38 192 ASN A C 1
ATOM 1467 O O . ASN A 1 192 ? 5.599 11.821 -23.537 1.00 88.38 192 ASN A O 1
ATOM 1471 N N . LEU A 1 193 ? 5.971 10.781 -21.588 1.00 91.19 193 LEU A N 1
ATOM 1472 C CA . LEU A 1 193 ? 7.323 11.317 -21.378 1.00 91.19 193 LEU A CA 1
ATOM 1473 C C . LEU A 1 193 ? 8.418 10.347 -21.838 1.00 91.19 193 LEU A C 1
ATOM 1475 O O . LEU A 1 193 ? 9.590 10.727 -21.898 1.00 91.19 193 LEU A O 1
ATOM 1479 N N . LYS A 1 194 ? 8.041 9.101 -22.141 1.00 86.44 194 LYS A N 1
ATOM 1480 C CA . LYS A 1 194 ? 8.957 8.053 -22.587 1.00 86.44 194 LYS A CA 1
ATOM 1481 C C . LYS A 1 194 ? 9.567 8.401 -23.938 1.00 86.44 194 LYS A C 1
ATOM 1483 O O . LYS A 1 194 ? 8.914 8.975 -24.807 1.00 86.44 194 LYS A O 1
ATOM 1488 N N . ARG A 1 195 ? 10.833 8.026 -24.115 1.00 79.19 195 ARG A N 1
ATOM 1489 C CA . ARG A 1 195 ? 11.612 8.370 -25.319 1.00 79.19 195 ARG A CA 1
ATOM 1490 C C . ARG A 1 195 ? 11.656 7.268 -26.373 1.00 79.19 195 ARG A C 1
ATOM 1492 O O . ARG A 1 195 ? 12.174 7.507 -27.460 1.00 79.19 195 ARG A O 1
ATOM 1499 N N . HIS A 1 196 ? 11.162 6.077 -26.047 1.00 79.62 196 HIS A N 1
ATOM 1500 C CA . HIS A 1 196 ? 11.238 4.901 -26.908 1.00 79.62 196 HIS A CA 1
ATOM 1501 C C . HIS A 1 196 ? 9.849 4.326 -27.177 1.00 79.62 196 HIS A C 1
ATOM 1503 O O . HIS A 1 196 ? 9.039 4.186 -26.259 1.00 79.62 196 HIS A O 1
ATOM 1509 N N . ASP A 1 197 ? 9.625 3.924 -28.429 1.00 79.81 197 ASP A N 1
ATOM 1510 C CA . ASP A 1 197 ? 8.393 3.251 -28.859 1.00 79.81 197 ASP A CA 1
ATOM 1511 C C . ASP A 1 197 ? 8.310 1.803 -28.342 1.00 79.81 197 ASP A C 1
ATOM 1513 O O . ASP A 1 197 ? 7.227 1.239 -28.194 1.00 79.81 197 ASP A O 1
ATOM 1517 N N . ALA A 1 198 ? 9.461 1.187 -28.055 1.00 87.50 198 ALA A N 1
ATOM 1518 C CA . ALA A 1 198 ? 9.541 -0.140 -27.453 1.00 87.50 198 ALA A CA 1
ATOM 1519 C C . ALA A 1 198 ? 9.366 -0.081 -25.921 1.00 87.50 198 ALA A C 1
ATOM 1521 O O . ALA A 1 198 ? 9.657 0.954 -25.314 1.00 87.50 198 ALA A O 1
ATOM 1522 N N . PRO A 1 199 ? 8.962 -1.191 -25.266 1.00 90.88 199 PRO A N 1
ATOM 1523 C CA . PRO A 1 199 ? 8.889 -1.240 -23.814 1.00 90.88 199 PRO A CA 1
ATOM 1524 C C . PRO A 1 199 ? 10.214 -0.860 -23.141 1.00 90.88 199 PRO A C 1
ATOM 1526 O O . PRO A 1 199 ? 11.268 -1.434 -23.429 1.00 90.88 199 PRO A O 1
ATOM 1529 N N . SER A 1 200 ? 10.155 0.114 -22.239 1.00 94.12 200 SER A N 1
ATOM 1530 C CA . SER A 1 200 ? 11.318 0.758 -21.628 1.00 94.12 200 SER A CA 1
ATOM 1531 C C . SER A 1 200 ? 10.965 1.329 -20.260 1.00 94.12 200 SER A C 1
ATOM 1533 O O . SER A 1 200 ? 9.799 1.584 -19.958 1.00 94.12 200 SER A O 1
ATOM 1535 N N . GLY A 1 201 ? 11.987 1.532 -19.434 1.00 96.56 201 GLY A N 1
ATOM 1536 C CA . GLY A 1 201 ? 11.842 2.079 -18.094 1.00 96.56 201 GLY A CA 1
ATOM 1537 C C . GLY A 1 201 ? 11.268 1.102 -17.070 1.00 96.56 201 GLY A C 1
ATOM 1538 O O . GLY A 1 201 ? 10.667 0.071 -17.396 1.00 96.56 201 GLY A O 1
ATOM 1539 N N . VAL A 1 202 ? 11.501 1.438 -15.807 1.00 98.12 202 VAL A N 1
ATOM 1540 C CA . VAL A 1 202 ? 11.191 0.612 -14.647 1.00 98.12 202 VAL A CA 1
ATOM 1541 C C . VAL A 1 202 ? 10.423 1.443 -13.632 1.00 98.12 202 VAL A C 1
ATOM 1543 O O . VAL A 1 202 ? 10.872 2.520 -13.237 1.00 98.12 202 VAL A O 1
ATOM 1546 N N . LEU A 1 203 ? 9.275 0.929 -13.192 1.00 98.38 203 LEU A N 1
ATOM 1547 C CA . LEU A 1 203 ? 8.606 1.430 -11.995 1.00 98.38 203 LEU A CA 1
ATOM 1548 C C . LEU A 1 203 ? 9.299 0.826 -10.777 1.00 98.38 203 LEU A C 1
ATOM 1550 O O . LEU A 1 203 ? 9.200 -0.376 -10.548 1.00 98.38 203 LEU A O 1
ATOM 1554 N N . VAL A 1 204 ? 9.971 1.646 -9.985 1.00 97.62 204 VAL A N 1
ATOM 1555 C CA . VAL A 1 204 ? 10.583 1.240 -8.722 1.00 97.62 204 VAL A CA 1
ATOM 1556 C C . VAL A 1 204 ? 9.657 1.656 -7.590 1.00 97.62 204 VAL A C 1
ATOM 1558 O O . VAL A 1 204 ? 9.260 2.818 -7.519 1.00 97.62 204 VAL A O 1
ATOM 1561 N N . LYS A 1 205 ? 9.312 0.721 -6.705 1.00 96.00 205 LYS A N 1
ATOM 1562 C CA . LYS A 1 205 ? 8.491 0.975 -5.519 1.00 96.00 205 LYS A CA 1
ATOM 1563 C C . LYS A 1 205 ? 9.176 0.425 -4.277 1.00 96.00 205 LYS A C 1
ATOM 1565 O O . LYS A 1 205 ? 9.567 -0.741 -4.259 1.00 96.00 205 LYS A O 1
ATOM 1570 N N . ALA A 1 206 ? 9.319 1.244 -3.242 1.00 92.75 206 ALA A N 1
ATOM 1571 C CA . ALA A 1 206 ? 10.043 0.875 -2.029 1.00 92.75 206 ALA A CA 1
ATOM 1572 C C . ALA A 1 206 ? 9.387 1.452 -0.773 1.00 92.75 206 ALA A C 1
ATOM 1574 O O . ALA A 1 206 ? 8.673 2.448 -0.820 1.00 92.75 206 ALA A O 1
ATOM 1575 N N . PHE A 1 207 ? 9.647 0.810 0.363 1.00 89.38 207 PHE A N 1
ATOM 1576 C CA . PHE A 1 207 ? 9.212 1.291 1.670 1.00 89.38 207 PHE A CA 1
ATOM 1577 C C . PHE A 1 207 ? 10.059 2.490 2.103 1.00 89.38 207 PHE A C 1
ATOM 1579 O O . PHE A 1 207 ? 11.287 2.411 2.080 1.00 89.38 207 PHE A O 1
ATOM 1586 N N . LYS A 1 208 ? 9.420 3.585 2.531 1.00 86.56 208 LYS A N 1
ATOM 1587 C CA . LYS A 1 208 ? 10.126 4.785 3.010 1.00 86.56 208 LYS A CA 1
ATOM 1588 C C . LYS A 1 208 ? 10.839 4.470 4.330 1.00 86.56 208 LYS A C 1
ATOM 1590 O O . LYS A 1 208 ? 10.219 3.960 5.261 1.00 86.56 208 LYS A O 1
ATOM 1595 N N . SER A 1 209 ? 12.120 4.811 4.474 1.00 79.81 209 SER A N 1
ATOM 1596 C CA . SER A 1 209 ? 12.890 4.497 5.693 1.00 79.81 209 SER A CA 1
ATOM 1597 C C . SER A 1 209 ? 12.338 5.144 6.976 1.00 79.81 209 SER A C 1
ATOM 1599 O O . SER A 1 209 ? 12.523 4.614 8.072 1.00 79.81 209 SER A O 1
ATOM 1601 N N . THR A 1 210 ? 11.599 6.246 6.848 1.00 75.19 210 THR A N 1
ATOM 1602 C CA . THR A 1 210 ? 10.936 6.978 7.941 1.00 75.19 210 THR A CA 1
ATOM 1603 C C . THR A 1 210 ? 9.540 6.454 8.302 1.00 75.19 210 THR A C 1
ATOM 1605 O O . THR A 1 210 ? 8.990 6.851 9.335 1.00 75.19 210 THR A O 1
ATOM 1608 N N . GLN A 1 211 ? 8.970 5.561 7.490 1.00 78.38 211 GLN A N 1
ATOM 1609 C CA . GLN A 1 211 ? 7.597 5.088 7.630 1.00 78.38 211 GLN A CA 1
ATOM 1610 C C . GLN A 1 211 ? 7.460 4.004 8.702 1.00 78.38 211 GLN A C 1
ATOM 1612 O O . GLN A 1 211 ? 8.347 3.183 8.951 1.00 78.38 211 GLN A O 1
ATOM 1617 N N . ASN A 1 212 ? 6.300 3.978 9.355 1.00 80.50 212 ASN A N 1
ATOM 1618 C CA . ASN A 1 212 ? 5.977 2.951 10.336 1.00 80.50 212 ASN A CA 1
ATOM 1619 C C . ASN A 1 212 ? 5.600 1.643 9.627 1.00 80.50 212 ASN A C 1
ATOM 1621 O O . ASN A 1 212 ? 4.588 1.592 8.946 1.00 80.50 212 ASN A O 1
ATOM 1625 N N . SER A 1 213 ? 6.347 0.557 9.840 1.00 81.56 213 SER A N 1
ATOM 1626 C CA . SER A 1 213 ? 6.137 -0.729 9.148 1.00 81.56 213 SER A CA 1
ATOM 1627 C C . SER A 1 213 ? 4.826 -1.455 9.474 1.00 81.56 213 SER A C 1
ATOM 1629 O O . SER A 1 213 ? 4.563 -2.528 8.929 1.00 81.56 213 SER A O 1
ATOM 1631 N N . LYS A 1 214 ? 4.014 -0.917 10.388 1.00 87.62 214 LYS A N 1
ATOM 1632 C CA . LYS A 1 214 ? 2.659 -1.405 10.671 1.00 87.62 214 LYS A CA 1
ATOM 1633 C C . LYS A 1 214 ? 1.588 -0.729 9.813 1.00 87.62 214 LYS A C 1
ATOM 1635 O O . LYS A 1 214 ? 0.456 -1.198 9.797 1.00 87.62 214 LYS A O 1
ATOM 1640 N N . LEU A 1 215 ? 1.914 0.384 9.160 1.00 85.50 215 LEU A N 1
ATOM 1641 C CA . LEU A 1 215 ? 0.968 1.260 8.474 1.00 85.50 215 LEU A CA 1
ATOM 1642 C C . LEU A 1 215 ? 1.474 1.574 7.066 1.00 85.50 215 LEU A C 1
ATOM 1644 O O . LEU A 1 215 ? 2.676 1.592 6.834 1.00 85.50 215 LEU A O 1
ATOM 1648 N N . ASP A 1 216 ? 0.539 1.842 6.156 1.00 82.62 216 ASP A N 1
ATOM 1649 C CA . ASP A 1 216 ? 0.812 2.364 4.807 1.00 82.62 216 ASP A CA 1
ATOM 1650 C C . ASP A 1 216 ? 1.920 1.622 4.041 1.00 82.62 216 ASP A C 1
ATOM 1652 O O . ASP A 1 216 ? 2.797 2.198 3.410 1.00 82.62 216 ASP A O 1
ATOM 1656 N N . ILE A 1 217 ? 1.887 0.294 4.112 1.00 88.94 217 ILE A N 1
ATOM 1657 C CA . ILE A 1 217 ? 2.883 -0.533 3.439 1.00 88.94 217 ILE A CA 1
ATOM 1658 C C . ILE A 1 217 ? 2.677 -0.393 1.921 1.00 88.94 217 ILE A C 1
ATOM 1660 O O . ILE A 1 217 ? 1.564 -0.658 1.440 1.00 88.94 217 ILE A O 1
ATOM 1664 N N . PRO A 1 218 ? 3.720 -0.021 1.151 1.00 90.06 218 PRO A N 1
ATOM 1665 C CA . PRO A 1 218 ? 3.651 0.056 -0.294 1.00 90.06 218 PRO A CA 1
ATOM 1666 C C . PRO A 1 218 ? 3.056 -1.228 -0.846 1.00 90.06 218 PRO A C 1
ATOM 1668 O O . PRO A 1 218 ? 3.405 -2.329 -0.430 1.00 90.06 218 PRO A O 1
ATOM 1671 N N . THR A 1 219 ? 2.132 -1.087 -1.784 1.00 91.81 219 THR A N 1
ATOM 1672 C CA . THR A 1 219 ? 1.407 -2.222 -2.347 1.00 91.81 219 THR A CA 1
ATOM 1673 C C . THR A 1 219 ? 1.475 -2.172 -3.865 1.00 91.81 219 THR A C 1
ATOM 1675 O O . THR A 1 219 ? 1.294 -1.104 -4.461 1.00 91.81 219 THR A O 1
ATOM 1678 N N . ILE A 1 220 ? 1.730 -3.323 -4.479 1.00 93.44 220 ILE A N 1
ATOM 1679 C CA . ILE A 1 220 ? 1.539 -3.572 -5.906 1.00 93.44 220 ILE A CA 1
ATOM 1680 C C . ILE A 1 220 ? 0.510 -4.688 -6.086 1.00 93.44 220 ILE A C 1
ATOM 1682 O O . ILE A 1 220 ? 0.380 -5.579 -5.247 1.00 93.44 220 ILE A O 1
ATOM 1686 N N . GLY A 1 221 ? -0.226 -4.645 -7.187 1.00 93.31 221 GLY A N 1
ATOM 1687 C CA . GLY A 1 221 ? -1.208 -5.667 -7.530 1.00 93.31 221 GLY A CA 1
ATOM 1688 C C . GLY A 1 221 ? -1.538 -5.644 -9.019 1.00 93.31 221 GLY A C 1
ATOM 1689 O O . GLY A 1 221 ? -0.953 -4.833 -9.747 1.00 93.31 221 GLY A O 1
ATOM 1690 N N . PRO A 1 222 ? -2.478 -6.498 -9.469 1.00 93.50 222 PRO A N 1
ATOM 1691 C CA . PRO A 1 222 ? -2.792 -6.685 -10.886 1.00 93.50 222 PRO A CA 1
ATOM 1692 C C . PRO A 1 222 ? -3.050 -5.375 -11.631 1.00 93.50 222 PRO A C 1
ATOM 1694 O O . PRO A 1 222 ? -2.471 -5.155 -12.685 1.00 93.50 222 PRO A O 1
ATOM 1697 N N . THR A 1 223 ? -3.802 -4.452 -11.028 1.00 93.44 223 THR A N 1
ATOM 1698 C CA . THR A 1 223 ? -4.082 -3.134 -11.617 1.00 93.44 223 THR A CA 1
ATOM 1699 C C . THR A 1 223 ? -2.814 -2.315 -11.877 1.00 93.44 223 THR A C 1
ATOM 1701 O O . THR A 1 223 ? -2.675 -1.714 -12.936 1.00 93.44 223 THR A O 1
ATOM 1704 N N . THR A 1 224 ? -1.850 -2.307 -10.950 1.00 95.50 224 THR A N 1
ATOM 1705 C CA . THR A 1 224 ? -0.577 -1.590 -11.144 1.00 95.50 224 THR A CA 1
ATOM 1706 C C . THR A 1 224 ? 0.236 -2.210 -12.278 1.00 95.50 224 THR A C 1
ATOM 1708 O O . THR A 1 224 ? 0.846 -1.485 -13.060 1.00 95.50 224 THR A O 1
ATOM 1711 N N . LEU A 1 225 ? 0.235 -3.541 -12.388 1.00 96.88 225 LEU A N 1
ATOM 1712 C CA . LEU A 1 225 ? 0.908 -4.251 -13.473 1.00 96.88 225 LEU A CA 1
ATOM 1713 C C . LEU A 1 225 ? 0.245 -3.977 -14.825 1.00 96.88 225 LEU A C 1
ATOM 1715 O O . LEU A 1 225 ? 0.942 -3.649 -15.776 1.00 96.88 225 LEU A O 1
ATOM 1719 N N . GLU A 1 226 ? -1.082 -4.053 -14.904 1.00 97.25 226 GLU A N 1
ATOM 1720 C CA . GLU A 1 226 ? -1.862 -3.729 -16.104 1.00 97.25 226 GLU A CA 1
ATOM 1721 C C . GLU A 1 226 ? -1.606 -2.288 -16.565 1.00 97.25 226 GLU A C 1
ATOM 1723 O O . GLU A 1 226 ? -1.312 -2.062 -17.739 1.00 97.25 226 GLU A O 1
ATOM 1728 N N . ASN A 1 227 ? -1.618 -1.326 -15.636 1.00 97.12 227 ASN A N 1
ATOM 1729 C CA . ASN A 1 227 ? -1.287 0.070 -15.919 1.00 97.12 227 ASN A CA 1
ATOM 1730 C C . ASN A 1 227 ? 0.147 0.213 -16.446 1.00 97.12 227 ASN A C 1
ATOM 1732 O O . ASN A 1 227 ? 0.389 0.925 -17.420 1.00 97.12 227 ASN A O 1
ATOM 1736 N N . ALA A 1 228 ? 1.107 -0.477 -15.829 1.00 97.56 228 ALA A N 1
ATOM 1737 C CA . ALA A 1 228 ? 2.502 -0.432 -16.247 1.00 97.56 228 ALA A CA 1
ATOM 1738 C C . ALA A 1 228 ? 2.718 -1.064 -17.636 1.00 97.56 228 ALA A C 1
ATOM 1740 O O . ALA A 1 228 ? 3.452 -0.501 -18.449 1.00 97.56 228 ALA A O 1
ATOM 1741 N N . ILE A 1 229 ? 2.035 -2.174 -17.941 1.00 96.94 229 ILE A N 1
ATOM 1742 C CA . ILE A 1 229 ? 2.015 -2.793 -19.275 1.00 96.94 229 ILE A CA 1
ATOM 1743 C C . ILE A 1 229 ? 1.431 -1.811 -20.295 1.00 96.94 229 ILE A C 1
ATOM 1745 O O . ILE A 1 229 ? 2.035 -1.586 -21.343 1.00 96.94 229 ILE A O 1
ATOM 1749 N N . ALA A 1 230 ? 0.292 -1.186 -19.984 1.00 95.69 230 ALA A N 1
ATOM 1750 C CA . ALA A 1 230 ? -0.365 -0.220 -20.864 1.00 95.69 230 ALA A CA 1
ATOM 1751 C C . ALA A 1 230 ? 0.499 1.028 -21.127 1.00 95.69 230 ALA A C 1
ATOM 1753 O O . ALA A 1 230 ? 0.506 1.554 -22.239 1.00 95.69 230 ALA A O 1
ATOM 1754 N N . ALA A 1 231 ? 1.285 1.465 -20.138 1.00 95.56 231 ALA A N 1
ATOM 1755 C CA . ALA A 1 231 ? 2.272 2.536 -20.290 1.00 95.56 231 ALA A CA 1
ATOM 1756 C C . ALA A 1 231 ? 3.551 2.099 -21.041 1.00 95.56 231 ALA A C 1
ATOM 1758 O O . ALA A 1 231 ? 4.449 2.908 -21.302 1.00 95.56 231 ALA A O 1
ATOM 1759 N N . GLY A 1 232 ? 3.661 0.818 -21.400 1.00 95.88 232 GLY A N 1
ATOM 1760 C CA . GLY A 1 232 ? 4.825 0.245 -22.065 1.00 95.88 232 GLY A CA 1
ATOM 1761 C C . GLY A 1 232 ? 6.065 0.219 -21.172 1.00 95.88 232 GLY A C 1
ATOM 1762 O O . GLY A 1 232 ? 7.174 0.393 -21.677 1.00 95.88 232 GLY A O 1
ATOM 1763 N N . LEU A 1 233 ? 5.906 0.070 -19.856 1.00 97.31 233 LEU A N 1
ATOM 1764 C CA . LEU A 1 233 ? 7.040 -0.137 -18.961 1.00 97.31 233 LEU A CA 1
ATOM 1765 C C . LEU A 1 233 ? 7.624 -1.536 -19.160 1.00 97.31 233 LEU A C 1
ATOM 1767 O O . LEU A 1 233 ? 6.915 -2.497 -19.453 1.00 97.31 233 LEU A O 1
ATOM 1771 N N . LYS A 1 234 ? 8.940 -1.655 -18.992 1.00 97.00 234 LYS A N 1
ATOM 1772 C CA . LYS A 1 234 ? 9.651 -2.927 -19.166 1.00 97.00 234 LYS A CA 1
ATOM 1773 C C . LYS A 1 234 ? 9.591 -3.807 -17.919 1.00 97.00 234 LYS A C 1
ATOM 1775 O O . LYS A 1 234 ? 9.679 -5.033 -18.019 1.00 97.00 234 LYS A O 1
ATOM 1780 N N . GLY A 1 235 ? 9.424 -3.194 -16.749 1.00 97.62 235 GLY A N 1
ATOM 1781 C CA . GLY A 1 235 ? 9.274 -3.934 -15.508 1.00 97.62 235 GLY A CA 1
ATOM 1782 C C . GLY A 1 235 ? 8.879 -3.104 -14.295 1.00 97.62 235 GLY A C 1
ATOM 1783 O O . GLY A 1 235 ? 8.867 -1.872 -14.322 1.00 97.62 235 GLY A O 1
ATOM 1784 N N . ILE A 1 236 ? 8.548 -3.824 -13.226 1.00 98.06 236 ILE A N 1
ATOM 1785 C CA . ILE A 1 236 ? 8.347 -3.297 -11.876 1.00 98.06 236 ILE A CA 1
ATOM 1786 C C . ILE A 1 236 ? 9.465 -3.850 -10.999 1.00 98.06 236 ILE A C 1
ATOM 1788 O O . ILE A 1 236 ? 9.729 -5.054 -11.000 1.00 98.06 236 ILE A O 1
ATOM 1792 N N . ALA A 1 237 ? 10.099 -2.981 -10.226 1.00 96.75 237 ALA A N 1
ATOM 1793 C CA . ALA A 1 237 ? 11.059 -3.354 -9.209 1.00 96.75 237 ALA A CA 1
ATOM 1794 C C . ALA A 1 237 ? 10.550 -2.998 -7.818 1.00 96.75 237 ALA A C 1
ATOM 1796 O O . ALA A 1 237 ? 9.982 -1.932 -7.582 1.00 96.75 237 ALA A O 1
ATOM 1797 N N . ILE A 1 238 ? 10.772 -3.926 -6.901 1.00 93.88 238 ILE A N 1
ATOM 1798 C CA . ILE A 1 238 ? 10.299 -3.884 -5.532 1.00 93.88 238 ILE A CA 1
ATOM 1799 C C . ILE A 1 238 ? 11.522 -3.772 -4.630 1.00 93.88 238 ILE A C 1
ATOM 1801 O O . ILE A 1 238 ? 12.381 -4.658 -4.637 1.00 93.88 238 ILE A O 1
ATOM 1805 N N . GLY A 1 239 ? 11.589 -2.686 -3.862 1.00 87.62 239 GLY A N 1
ATOM 1806 C CA . GLY A 1 239 ? 12.582 -2.507 -2.810 1.00 87.62 239 GLY A CA 1
ATOM 1807 C C . GLY A 1 239 ? 12.408 -3.516 -1.670 1.00 87.62 239 GLY A C 1
ATOM 1808 O O . GLY A 1 239 ? 11.416 -4.239 -1.579 1.00 87.62 239 GLY A O 1
ATOM 1809 N N . ARG A 1 240 ? 13.392 -3.570 -0.777 1.00 76.56 240 ARG A N 1
ATOM 1810 C CA . ARG A 1 240 ? 13.544 -4.642 0.220 1.00 76.56 240 ARG A CA 1
ATOM 1811 C C . ARG A 1 240 ? 12.328 -4.822 1.149 1.00 76.56 240 ARG A C 1
ATOM 1813 O O . ARG A 1 240 ? 11.812 -3.855 1.706 1.00 76.56 240 ARG A O 1
ATOM 1820 N N . ASP A 1 241 ? 11.927 -6.088 1.319 1.00 67.56 241 ASP A N 1
ATOM 1821 C CA . ASP A 1 241 ? 11.103 -6.755 2.358 1.00 67.56 241 ASP A CA 1
ATOM 1822 C C . ASP A 1 241 ? 9.830 -6.105 2.927 1.00 67.56 241 ASP A C 1
ATOM 1824 O O . ASP A 1 241 ? 9.203 -6.669 3.823 1.00 67.56 241 ASP A O 1
ATOM 1828 N N . LYS A 1 242 ? 9.395 -4.955 2.416 1.00 81.44 242 LYS A N 1
ATOM 1829 C CA . LYS A 1 242 ? 8.249 -4.220 2.968 1.00 81.44 242 LYS A CA 1
ATOM 1830 C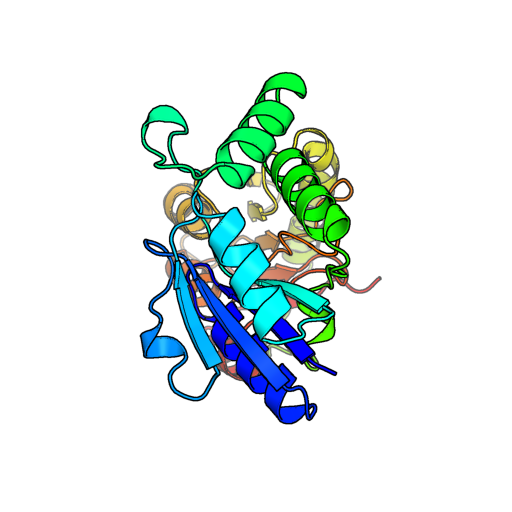 C . LYS A 1 242 ? 7.329 -3.674 1.882 1.00 81.44 242 LYS A C 1
ATOM 1832 O O . LYS A 1 242 ? 6.860 -2.547 1.974 1.00 81.44 242 LYS A O 1
ATOM 1837 N N . VAL A 1 243 ? 7.068 -4.473 0.851 1.00 89.06 243 VAL A N 1
ATOM 1838 C CA . VAL A 1 243 ? 6.072 -4.162 -0.181 1.00 89.06 243 VAL A CA 1
ATOM 1839 C C . VAL A 1 243 ? 5.125 -5.343 -0.317 1.00 89.06 243 VAL A C 1
ATOM 1841 O O . VAL A 1 243 ? 5.561 -6.473 -0.512 1.00 89.06 243 VAL A O 1
ATOM 1844 N N . ILE A 1 244 ? 3.829 -5.070 -0.230 1.00 91.94 244 ILE A N 1
ATOM 1845 C CA . ILE A 1 244 ? 2.780 -6.065 -0.409 1.00 91.94 244 ILE A CA 1
ATOM 1846 C C . ILE A 1 244 ? 2.612 -6.360 -1.896 1.00 91.94 244 ILE A C 1
ATOM 1848 O O . ILE A 1 244 ? 2.395 -5.447 -2.694 1.00 91.94 244 ILE A O 1
ATOM 1852 N N . ILE A 1 245 ? 2.634 -7.644 -2.246 1.00 92.19 245 ILE A N 1
ATOM 1853 C CA . ILE A 1 245 ? 2.258 -8.132 -3.574 1.00 92.19 245 ILE A CA 1
ATOM 1854 C C . ILE A 1 245 ? 0.877 -8.776 -3.466 1.00 92.19 245 ILE A C 1
ATOM 1856 O O . ILE A 1 245 ? 0.722 -9.847 -2.877 1.00 92.19 245 ILE A O 1
ATOM 1860 N N . LEU A 1 246 ? -0.140 -8.102 -4.000 1.00 90.81 246 LEU A N 1
ATOM 1861 C CA . LEU A 1 246 ? -1.495 -8.641 -4.080 1.00 90.81 246 LEU A CA 1
ATOM 1862 C C . LEU A 1 246 ? -1.586 -9.643 -5.226 1.00 90.81 246 LEU A C 1
ATOM 1864 O O . LEU A 1 246 ? -1.092 -9.371 -6.318 1.00 90.81 246 LEU A O 1
ATOM 1868 N N . GLU A 1 247 ? -2.267 -10.765 -4.979 1.00 89.50 247 GLU A N 1
ATOM 1869 C CA . GLU A 1 247 ? -2.564 -11.780 -5.999 1.00 89.50 247 GLU A CA 1
ATOM 1870 C C . GLU A 1 247 ? -1.301 -12.200 -6.787 1.00 89.50 247 GLU A C 1
ATOM 1872 O O . GLU A 1 247 ? -1.280 -12.144 -8.016 1.00 89.50 247 GLU A O 1
ATOM 1877 N N . ALA A 1 248 ? -0.230 -12.584 -6.077 1.00 91.38 248 ALA A N 1
ATOM 1878 C CA . ALA A 1 248 ? 1.096 -12.847 -6.654 1.00 91.38 248 ALA A CA 1
ATOM 1879 C C . ALA A 1 248 ? 1.077 -13.831 -7.843 1.00 91.38 248 ALA A C 1
ATOM 1881 O O . ALA A 1 248 ? 1.742 -13.575 -8.846 1.00 91.38 248 ALA A O 1
ATOM 1882 N N . ASP A 1 249 ? 0.262 -14.890 -7.782 1.00 91.62 249 ASP A N 1
ATOM 1883 C CA . ASP A 1 249 ? 0.095 -15.848 -8.885 1.00 91.62 249 ASP A CA 1
ATOM 1884 C C . ASP A 1 249 ? -0.476 -15.178 -10.145 1.00 91.62 249 ASP A C 1
ATOM 1886 O O . ASP A 1 249 ? 0.079 -15.295 -11.237 1.00 91.62 249 ASP A O 1
ATOM 1890 N N . LYS A 1 250 ? -1.541 -14.383 -9.985 1.00 92.81 250 LYS A N 1
ATOM 1891 C CA . LYS A 1 250 ? -2.164 -13.631 -11.083 1.00 92.81 250 LYS A CA 1
ATOM 1892 C C . LYS A 1 250 ? -1.204 -12.594 -11.661 1.00 92.81 250 LYS A C 1
ATOM 1894 O O . LYS A 1 250 ? -1.105 -12.455 -12.876 1.00 92.81 250 LYS A O 1
ATOM 1899 N N . MET A 1 251 ? -0.479 -11.884 -10.796 1.00 94.69 251 MET A N 1
ATOM 1900 C CA . MET A 1 251 ? 0.579 -10.952 -11.192 1.00 94.69 251 MET A CA 1
ATOM 1901 C C . MET A 1 251 ? 1.661 -11.650 -12.020 1.00 94.69 251 MET A C 1
ATOM 1903 O O . MET A 1 251 ? 2.073 -11.135 -13.057 1.00 94.69 251 MET A O 1
ATOM 1907 N N . GLN A 1 252 ? 2.110 -12.827 -11.586 1.00 96.00 252 GLN A N 1
ATOM 1908 C CA . GLN A 1 252 ? 3.120 -13.608 -12.290 1.00 96.00 252 GLN A CA 1
ATOM 1909 C C . GLN A 1 252 ? 2.633 -14.036 -13.676 1.00 96.00 252 GLN A C 1
ATOM 1911 O O . GLN A 1 252 ? 3.368 -13.886 -14.655 1.00 96.00 252 GLN A O 1
ATOM 1916 N N . ASP A 1 253 ? 1.406 -14.545 -13.774 1.00 96.19 253 ASP A N 1
ATOM 1917 C CA . ASP A 1 253 ? 0.824 -14.988 -15.039 1.00 96.19 253 ASP A CA 1
ATOM 1918 C C . ASP A 1 253 ? 0.654 -13.830 -16.026 1.00 96.19 253 ASP A C 1
ATOM 1920 O O . ASP A 1 253 ? 1.092 -13.937 -17.175 1.00 96.19 253 ASP A O 1
ATOM 1924 N N . LEU A 1 254 ? 0.107 -12.699 -15.569 1.00 97.25 254 LEU A N 1
ATOM 1925 C CA . LEU A 1 254 ? -0.042 -11.485 -16.377 1.00 97.25 254 LEU A CA 1
ATOM 1926 C C . LEU A 1 254 ? 1.313 -10.951 -16.859 1.00 97.25 254 LEU A C 1
ATOM 1928 O O . LEU A 1 254 ? 1.489 -10.674 -18.046 1.00 97.25 254 LEU A O 1
ATOM 1932 N N . ALA A 1 255 ? 2.298 -10.860 -15.965 1.00 97.62 255 ALA A N 1
ATOM 1933 C CA . ALA A 1 255 ? 3.629 -10.363 -16.301 1.00 97.62 255 ALA A CA 1
ATOM 1934 C C . ALA A 1 255 ? 4.326 -11.277 -17.322 1.00 97.62 255 ALA A C 1
ATOM 1936 O O . ALA A 1 255 ? 4.936 -10.803 -18.281 1.00 97.62 255 ALA A O 1
ATOM 1937 N N . ASN A 1 256 ? 4.176 -12.597 -17.168 1.00 98.06 256 ASN A N 1
ATOM 1938 C CA . ASN A 1 256 ? 4.710 -13.583 -18.104 1.00 98.06 256 ASN A CA 1
ATOM 1939 C C . ASN A 1 256 ? 4.071 -13.487 -19.493 1.00 98.06 256 ASN A C 1
ATOM 1941 O O . ASN A 1 256 ? 4.782 -13.621 -20.488 1.00 98.06 256 ASN A O 1
ATOM 1945 N N . GLN A 1 257 ? 2.757 -13.265 -19.570 1.00 97.69 257 GLN A N 1
ATOM 1946 C CA . GLN A 1 257 ? 2.048 -13.072 -20.839 1.00 97.69 257 GLN A CA 1
ATOM 1947 C C . GLN A 1 257 ? 2.491 -11.785 -21.545 1.00 97.69 257 GLN A C 1
ATOM 1949 O O . GLN A 1 257 ? 2.667 -11.784 -22.761 1.00 97.69 257 GLN A O 1
ATOM 1954 N N . ALA A 1 258 ? 2.731 -10.716 -20.785 1.00 97.38 258 ALA A N 1
ATOM 1955 C CA . ALA A 1 258 ? 3.177 -9.425 -21.305 1.00 97.38 258 ALA A CA 1
ATOM 1956 C C . ALA A 1 258 ? 4.698 -9.323 -21.532 1.00 97.38 258 ALA A C 1
ATOM 1958 O O . ALA A 1 258 ? 5.180 -8.283 -21.975 1.00 97.38 258 ALA A O 1
ATOM 1959 N N . ASN A 1 259 ? 5.466 -10.377 -21.226 1.00 97.38 259 ASN A N 1
ATOM 1960 C CA . ASN A 1 259 ? 6.935 -10.370 -21.237 1.00 97.38 259 ASN A CA 1
ATOM 1961 C C . ASN A 1 259 ? 7.549 -9.220 -20.405 1.00 97.38 259 ASN A C 1
ATOM 1963 O O . ASN A 1 259 ? 8.578 -8.646 -20.762 1.00 97.38 259 ASN A O 1
ATOM 1967 N N . MET A 1 260 ? 6.904 -8.891 -19.288 1.00 97.94 260 MET A N 1
ATOM 1968 C CA . MET A 1 260 ? 7.309 -7.846 -18.356 1.00 97.94 260 MET A CA 1
ATOM 1969 C C . MET A 1 260 ? 7.931 -8.483 -17.112 1.00 97.94 260 MET A C 1
ATOM 1971 O O . MET A 1 260 ? 7.445 -9.505 -16.625 1.00 97.94 260 MET A O 1
ATOM 1975 N N . PHE A 1 261 ? 9.010 -7.904 -16.580 1.00 97.94 261 PHE A N 1
ATOM 1976 C CA . PHE A 1 261 ? 9.605 -8.426 -15.348 1.00 97.94 261 PHE A CA 1
ATOM 1977 C C . PHE A 1 261 ? 8.962 -7.799 -14.107 1.00 97.94 261 PHE A C 1
ATOM 1979 O O . PHE A 1 261 ? 8.672 -6.604 -14.063 1.00 97.94 261 PHE A O 1
ATOM 1986 N N . VAL A 1 262 ? 8.808 -8.609 -13.064 1.00 96.69 262 VAL A N 1
ATOM 1987 C CA . VAL A 1 262 ? 8.647 -8.138 -11.685 1.00 96.69 262 VAL A CA 1
ATOM 1988 C C . VAL A 1 262 ? 9.848 -8.646 -10.905 1.00 96.69 262 VAL A C 1
ATOM 1990 O O . VAL A 1 262 ? 10.076 -9.857 -10.836 1.00 96.69 262 VAL A O 1
ATOM 1993 N N . PHE A 1 263 ? 10.645 -7.717 -10.387 1.00 94.75 263 PHE A N 1
ATOM 1994 C CA . PHE A 1 263 ? 11.916 -7.991 -9.730 1.00 94.75 263 PHE A CA 1
ATOM 1995 C C . PHE A 1 263 ? 11.869 -7.529 -8.277 1.00 94.75 263 PHE A C 1
ATOM 1997 O O . PHE A 1 263 ? 11.533 -6.381 -8.003 1.00 94.75 263 PHE A O 1
ATOM 2004 N N . LYS A 1 264 ? 12.230 -8.413 -7.349 1.00 90.94 264 LYS A N 1
ATOM 2005 C CA . LYS A 1 264 ? 12.426 -8.064 -5.943 1.00 90.94 264 LYS A CA 1
ATOM 2006 C C . LYS A 1 264 ? 13.920 -7.930 -5.690 1.00 90.94 264 LYS A C 1
ATOM 2008 O O . LYS A 1 264 ? 14.673 -8.855 -5.992 1.00 90.94 264 LYS A O 1
ATOM 2013 N N . GLU A 1 265 ? 14.346 -6.782 -5.178 1.00 84.00 265 GLU A N 1
ATOM 2014 C CA . GLU A 1 265 ? 15.739 -6.598 -4.791 1.00 84.00 265 GLU A CA 1
ATOM 2015 C C . GLU A 1 265 ? 16.045 -7.476 -3.569 1.00 84.00 265 GLU A C 1
ATOM 2017 O O . GLU A 1 265 ? 15.348 -7.414 -2.554 1.00 84.00 265 GLU A O 1
ATOM 2022 N N . ASN A 1 266 ? 17.080 -8.311 -3.679 1.00 69.69 266 ASN A N 1
ATOM 2023 C CA . ASN A 1 266 ? 17.566 -9.110 -2.559 1.00 69.69 266 ASN A CA 1
ATOM 2024 C C . ASN A 1 266 ? 18.447 -8.243 -1.644 1.00 69.69 266 ASN A C 1
ATOM 2026 O O . ASN A 1 266 ? 19.148 -7.345 -2.118 1.00 69.69 266 ASN A O 1
ATOM 2030 N N . ALA A 1 267 ? 18.387 -8.516 -0.339 1.00 48.88 267 ALA A N 1
ATOM 2031 C CA . ALA A 1 267 ? 19.159 -7.818 0.690 1.00 48.88 267 ALA A CA 1
ATOM 2032 C C . ALA A 1 267 ? 20.678 -7.931 0.485 1.00 48.88 267 ALA A C 1
ATOM 2034 O O . ALA A 1 267 ? 21.153 -9.049 0.177 1.00 48.88 267 ALA A O 1
#

Radius of gyration: 19.32 Å; Cα contacts (8 Å, |Δi|>4): 496; chains: 1; bounding box: 44×40×54 Å